Protein AF-A0A2D6TPM6-F1 (afdb_monomer_lite)

Secondary structure (DSSP, 8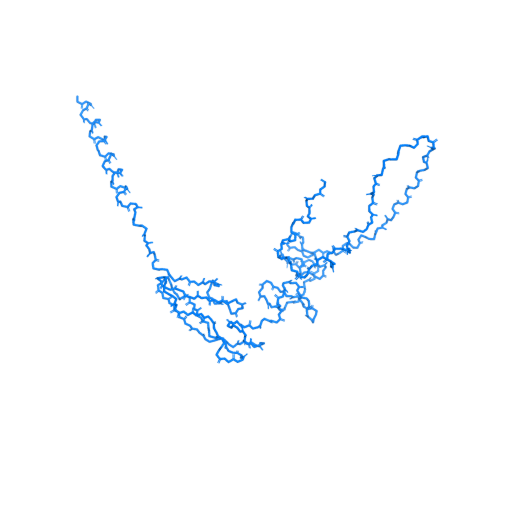-state):
-HHHHHHHHHHHHHHHHHHHHHHTT-------EEETTSSS-TTS--EEEETTEEEEE-EEEETTEEEEEEEEETTEEEEEEEE-TT-EETTEEPPS-SSTT-EETTEEE-TTS-EEEPBPTT-B-SSGGGBTTS-EETTEEPP-------------------------------SS-SSSS-S-----GGGGS---

Structure (mmCIF, N/CA/C/O backbone):
data_AF-A0A2D6TPM6-F1
#
_entry.id   AF-A0A2D6TPM6-F1
#
loop_
_atom_site.group_PDB
_atom_site.id
_atom_site.type_symbol
_atom_site.label_atom_id
_atom_site.label_alt_id
_atom_site.label_comp_id
_atom_site.label_asym_id
_atom_site.label_entity_id
_atom_site.label_seq_id
_atom_site.pdbx_PDB_ins_code
_atom_site.Cartn_x
_atom_site.Cartn_y
_atom_site.Cartn_z
_atom_site.occupancy
_atom_site.B_iso_or_equiv
_atom_site.auth_seq_id
_atom_site.auth_comp_id
_atom_site.auth_asym_id
_atom_site.auth_atom_id
_atom_site.pdbx_PDB_model_num
ATOM 1 N N . MET A 1 1 ? 15.171 50.878 -48.218 1.00 58.97 1 MET A N 1
ATOM 2 C CA . MET A 1 1 ? 15.866 49.815 -47.453 1.00 58.97 1 MET A CA 1
ATOM 3 C C . MET A 1 1 ? 14.953 49.011 -46.512 1.00 58.97 1 MET A C 1
ATOM 5 O O . MET A 1 1 ? 15.368 47.939 -46.113 1.00 58.97 1 MET A O 1
ATOM 9 N N . GLY A 1 2 ? 13.714 49.429 -46.198 1.00 57.72 2 GLY A N 1
ATOM 10 C CA . GLY A 1 2 ? 12.849 48.710 -45.234 1.00 57.72 2 GLY A CA 1
ATOM 11 C C . GLY A 1 2 ? 12.184 47.401 -45.707 1.00 57.72 2 GLY A C 1
ATOM 12 O O . GLY A 1 2 ? 11.871 46.554 -44.882 1.00 57.72 2 GLY A O 1
ATOM 13 N N . VAL A 1 3 ? 12.002 47.186 -47.017 1.00 59.00 3 VAL A N 1
ATOM 14 C CA . VAL A 1 3 ? 11.242 46.025 -47.547 1.00 59.00 3 VAL A CA 1
ATOM 15 C C . VAL A 1 3 ? 12.051 44.715 -47.523 1.00 59.00 3 VAL A C 1
ATOM 17 O O . VAL A 1 3 ? 11.489 43.626 -47.432 1.00 59.00 3 VAL A O 1
ATOM 20 N N . VAL A 1 4 ? 13.383 44.808 -47.547 1.00 66.69 4 VAL A N 1
ATOM 21 C CA . VAL A 1 4 ? 14.279 43.637 -47.565 1.00 66.69 4 VAL A CA 1
ATOM 22 C C . VAL A 1 4 ? 14.316 42.944 -46.198 1.00 66.69 4 VAL A C 1
ATOM 24 O O . VAL A 1 4 ? 14.321 41.718 -46.126 1.00 66.69 4 VAL A O 1
ATOM 27 N 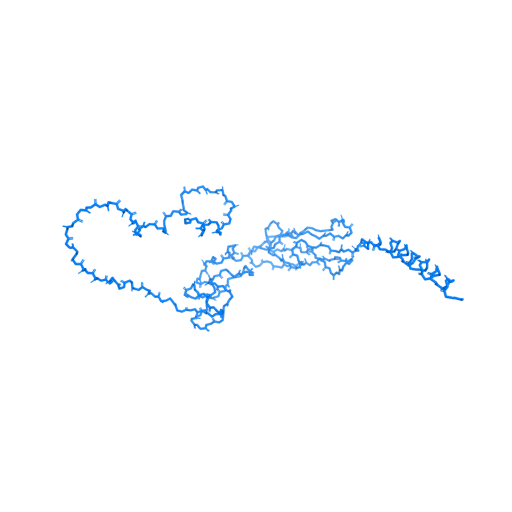N . TYR A 1 5 ? 14.249 43.715 -45.109 1.00 67.50 5 TYR A N 1
ATOM 28 C CA . TYR A 1 5 ? 14.270 43.168 -43.751 1.00 67.50 5 TYR A CA 1
ATOM 29 C C . TYR A 1 5 ? 12.996 42.383 -43.411 1.00 67.50 5 TYR A C 1
ATOM 31 O O . TYR A 1 5 ? 13.071 41.383 -42.705 1.00 67.50 5 TYR A O 1
ATOM 39 N N . CYS A 1 6 ? 11.840 42.768 -43.960 1.00 69.25 6 CYS A N 1
ATOM 40 C CA . CYS A 1 6 ? 10.565 42.105 -43.673 1.00 69.25 6 CYS A CA 1
ATOM 41 C C . CYS A 1 6 ? 10.535 40.647 -44.172 1.00 69.25 6 CYS A C 1
ATOM 43 O O . CYS A 1 6 ? 10.155 39.747 -43.427 1.00 69.25 6 CYS A O 1
ATOM 45 N N . ASN A 1 7 ? 11.034 40.388 -45.385 1.00 74.56 7 ASN A N 1
ATOM 46 C CA . ASN A 1 7 ? 11.102 39.028 -45.929 1.00 74.56 7 ASN A CA 1
ATOM 47 C C . ASN A 1 7 ? 12.086 38.133 -45.160 1.00 74.56 7 ASN A C 1
ATOM 49 O O . ASN A 1 7 ? 11.820 36.948 -44.974 1.00 74.56 7 ASN A O 1
ATOM 53 N N . PHE A 1 8 ? 13.193 38.691 -44.663 1.00 80.75 8 PHE A N 1
ATOM 54 C CA . PHE A 1 8 ? 14.179 37.923 -43.902 1.00 80.75 8 PHE A CA 1
ATOM 55 C C . PHE A 1 8 ? 13.623 37.427 -42.556 1.00 80.75 8 PHE A C 1
ATOM 57 O O . PHE A 1 8 ? 13.794 36.257 -42.215 1.00 80.75 8 PHE A O 1
ATOM 64 N N . PHE A 1 9 ? 12.894 38.275 -41.819 1.00 81.06 9 PHE A N 1
ATOM 65 C CA . PHE A 1 9 ? 12.275 37.877 -40.548 1.00 81.06 9 PHE A CA 1
ATOM 66 C C . PHE A 1 9 ? 11.166 36.834 -40.724 1.00 81.06 9 PHE A C 1
ATOM 68 O O . PHE A 1 9 ? 11.063 35.921 -39.908 1.00 81.06 9 PHE A O 1
ATOM 75 N N . VAL A 1 10 ? 10.375 36.920 -41.800 1.00 84.38 10 VAL A N 1
ATOM 76 C CA . VAL A 1 10 ? 9.334 35.922 -42.101 1.00 84.38 10 VAL A CA 1
ATOM 77 C C . VAL A 1 10 ? 9.956 34.559 -42.409 1.00 84.38 10 VAL A C 1
ATOM 79 O O . VAL A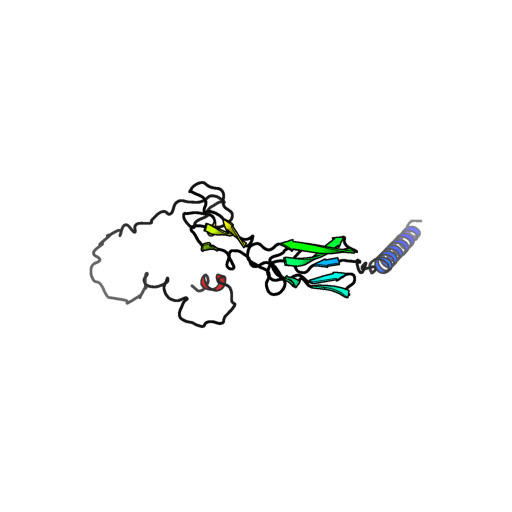 1 10 ? 9.505 33.549 -41.876 1.00 84.38 10 VAL A O 1
ATOM 82 N N . VAL A 1 11 ? 11.033 34.518 -43.200 1.00 86.06 11 VAL A N 1
ATOM 83 C CA . VAL A 1 11 ? 11.738 33.263 -43.511 1.00 86.06 11 VAL A CA 1
ATOM 84 C C . VAL A 1 11 ? 12.387 32.668 -42.260 1.00 86.06 11 VAL A C 1
ATOM 86 O O . VAL A 1 11 ? 12.261 31.467 -42.032 1.00 86.06 11 VAL A O 1
ATOM 89 N N . LEU A 1 12 ? 13.014 33.490 -41.411 1.00 86.31 12 LEU A N 1
ATOM 90 C CA . LEU A 1 12 ? 13.607 33.028 -40.153 1.00 86.31 12 LEU A CA 1
ATOM 91 C C . LEU A 1 12 ? 12.545 32.468 -39.195 1.00 86.31 12 LEU A C 1
ATOM 93 O O . LEU A 1 12 ? 12.744 31.409 -38.609 1.00 86.31 12 LEU A O 1
ATOM 97 N N . PHE A 1 13 ? 11.402 33.143 -39.062 1.00 85.31 13 PHE A N 1
ATOM 98 C CA . PHE A 1 13 ? 10.309 32.699 -38.198 1.00 85.31 13 PHE A CA 1
ATOM 99 C C . PHE A 1 13 ? 9.682 31.388 -38.689 1.00 85.31 13 PHE A C 1
ATOM 101 O O . PHE A 1 13 ? 9.457 30.475 -37.896 1.00 85.31 13 PHE A O 1
ATOM 108 N N . LEU A 1 14 ? 9.474 31.245 -40.002 1.00 85.69 14 LEU A N 1
ATOM 109 C CA . LEU A 1 14 ? 9.019 29.987 -40.597 1.00 85.69 14 LEU A CA 1
ATOM 110 C C . LEU A 1 14 ? 10.046 28.866 -40.398 1.00 85.69 14 LEU A C 1
ATOM 112 O O . LEU A 1 14 ? 9.664 27.744 -40.074 1.00 85.69 14 LEU A O 1
ATOM 116 N N . PHE A 1 15 ? 11.341 29.167 -40.510 1.00 85.19 15 PHE A N 1
ATOM 117 C CA . PHE A 1 15 ? 12.407 28.202 -40.246 1.00 85.19 15 PHE A CA 1
ATOM 118 C C . PHE A 1 15 ? 12.424 27.755 -38.776 1.00 85.19 15 PHE A C 1
ATOM 120 O O . PHE A 1 15 ? 12.550 26.565 -38.500 1.00 85.19 15 PHE A O 1
ATOM 127 N N . LEU A 1 16 ? 12.203 28.674 -37.829 1.00 82.62 16 LEU A N 1
ATOM 128 C CA . LEU A 1 16 ? 12.076 28.353 -36.403 1.00 82.62 16 LEU A CA 1
ATOM 129 C C . LEU A 1 16 ? 10.843 27.489 -36.106 1.00 82.62 16 LEU A C 1
ATOM 131 O O . LEU A 1 16 ? 10.957 26.530 -35.347 1.00 82.62 16 LEU A O 1
ATOM 135 N N . ILE A 1 17 ? 9.692 27.764 -36.730 1.00 82.75 17 ILE A N 1
ATOM 136 C CA . ILE A 1 17 ? 8.490 26.920 -36.600 1.00 82.75 17 ILE A CA 1
ATOM 137 C C . ILE A 1 17 ? 8.755 25.511 -37.141 1.00 82.75 17 ILE A C 1
ATOM 139 O O . ILE A 1 17 ? 8.343 24.530 -36.521 1.00 82.75 17 ILE A O 1
ATOM 143 N N . VAL A 1 18 ? 9.459 25.396 -38.272 1.00 81.81 18 VAL A N 1
ATOM 144 C CA . VAL A 1 18 ? 9.846 24.101 -38.850 1.00 81.81 18 VAL A CA 1
ATOM 145 C C . VAL A 1 18 ? 10.797 23.352 -37.915 1.00 81.81 18 VAL A C 1
ATOM 147 O O . VAL A 1 18 ? 10.564 22.177 -37.650 1.00 81.81 18 VAL A O 1
ATOM 150 N N . ILE A 1 19 ? 11.803 24.019 -37.339 1.00 78.25 19 ILE A N 1
ATOM 151 C CA . ILE A 1 19 ? 12.699 23.407 -36.344 1.00 78.25 19 ILE A CA 1
ATOM 152 C C . ILE A 1 19 ? 11.903 22.924 -35.125 1.00 78.25 19 ILE A C 1
ATOM 154 O O . ILE A 1 19 ? 12.064 21.777 -34.721 1.00 78.25 19 ILE A O 1
ATOM 158 N N . PHE A 1 20 ? 11.003 23.747 -34.580 1.00 74.62 20 PHE A N 1
ATOM 159 C CA . PHE A 1 20 ? 10.205 23.400 -33.397 1.00 74.62 20 PHE A CA 1
ATOM 160 C C . PHE A 1 20 ? 9.251 22.219 -33.656 1.00 74.62 20 PHE A C 1
ATOM 162 O O . PHE A 1 20 ? 9.043 21.370 -32.791 1.00 74.62 20 PHE A O 1
ATOM 169 N N . LYS A 1 21 ? 8.704 22.117 -34.875 1.00 76.44 21 LYS A N 1
ATOM 170 C CA . LYS A 1 21 ? 7.888 20.975 -35.324 1.00 76.44 21 LYS A CA 1
ATOM 171 C C . LYS A 1 21 ? 8.717 19.700 -35.525 1.00 76.44 21 LYS A C 1
ATOM 173 O O . LYS A 1 21 ? 8.197 18.613 -35.292 1.00 76.44 21 LYS A O 1
ATOM 178 N N . LEU A 1 22 ? 9.979 19.821 -35.949 1.00 68.31 22 LEU A N 1
ATOM 179 C CA . LEU A 1 22 ? 10.887 18.684 -36.145 1.00 68.31 22 LEU A CA 1
ATOM 180 C C . LEU A 1 22 ? 11.479 18.164 -34.826 1.00 68.31 22 LEU A C 1
ATOM 182 O O . LEU A 1 22 ? 11.750 16.971 -34.721 1.00 68.31 22 LEU A O 1
ATOM 186 N N . THR A 1 23 ? 11.646 19.014 -33.809 1.00 68.75 23 THR A N 1
ATOM 187 C CA . THR A 1 23 ? 12.175 18.611 -32.493 1.00 68.75 23 THR A CA 1
ATOM 188 C C . THR A 1 23 ? 11.093 18.217 -31.481 1.00 68.75 23 THR A C 1
ATOM 190 O O . THR A 1 23 ? 11.384 17.472 -30.549 1.00 68.75 23 THR A O 1
ATOM 193 N N . GLY A 1 24 ? 9.839 18.645 -31.671 1.00 60.28 24 GLY A N 1
ATOM 194 C CA . GLY A 1 24 ? 8.730 18.416 -30.731 1.00 60.28 24 GLY A CA 1
ATOM 195 C C . GLY A 1 24 ? 8.146 16.995 -30.671 1.00 60.28 24 GLY A C 1
ATOM 196 O O . GLY A 1 24 ? 7.221 16.774 -29.898 1.00 60.28 24 GLY A O 1
ATOM 197 N N . ASN A 1 25 ? 8.655 16.039 -31.457 1.00 63.41 25 ASN A N 1
ATOM 198 C CA . ASN A 1 25 ? 8.170 14.646 -31.482 1.00 63.41 25 ASN A CA 1
ATOM 199 C C . ASN A 1 25 ? 9.134 13.625 -30.864 1.00 63.41 25 ASN A C 1
ATOM 201 O O . ASN A 1 25 ? 8.890 12.422 -30.942 1.00 63.41 25 ASN A O 1
ATOM 205 N N . LEU A 1 26 ? 10.194 14.074 -30.189 1.00 59.47 26 LEU A N 1
ATOM 206 C CA . LEU A 1 26 ? 10.891 13.220 -29.230 1.00 59.47 26 LEU A CA 1
ATOM 207 C C . LEU A 1 26 ? 10.050 13.160 -27.951 1.00 59.47 26 LEU A C 1
ATOM 209 O O . LEU A 1 26 ? 10.430 13.694 -26.912 1.00 59.47 26 LEU A O 1
ATOM 213 N N . VAL A 1 27 ? 8.892 12.498 -28.033 1.00 60.47 27 VAL A N 1
ATOM 214 C CA . VAL A 1 27 ? 8.340 11.830 -26.857 1.00 60.47 27 VAL A CA 1
ATOM 215 C C . VAL A 1 27 ? 9.433 10.858 -26.459 1.00 60.47 27 VAL A C 1
ATOM 217 O O . VAL A 1 27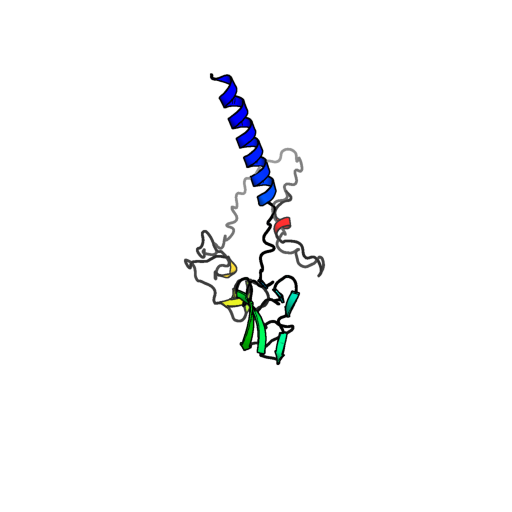 ? 9.638 9.831 -27.105 1.00 60.47 27 VAL A O 1
ATOM 220 N N . ASN A 1 28 ? 10.218 11.254 -25.461 1.00 60.69 28 ASN A N 1
ATOM 221 C CA . ASN A 1 28 ? 11.052 10.336 -24.726 1.00 60.69 28 ASN A CA 1
ATOM 222 C C . ASN A 1 28 ? 10.070 9.249 -24.300 1.00 60.69 28 ASN A C 1
ATOM 224 O O . ASN A 1 28 ? 9.184 9.507 -23.485 1.00 60.69 28 ASN A O 1
ATOM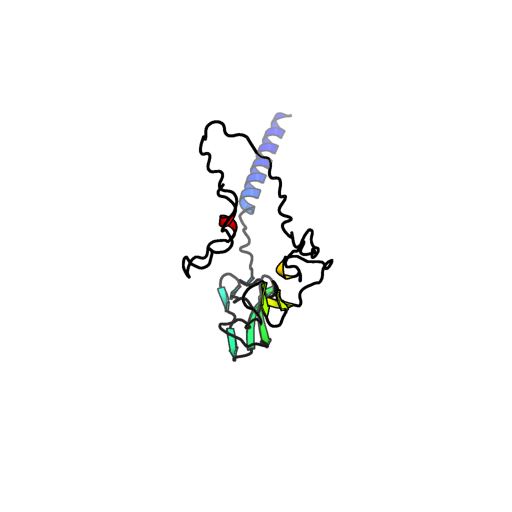 228 N N . THR A 1 29 ? 10.130 8.085 -24.947 1.00 61.34 29 THR A N 1
ATOM 229 C CA . THR A 1 29 ? 9.574 6.852 -24.402 1.00 61.34 29 THR A CA 1
ATOM 230 C C . THR A 1 29 ? 10.386 6.625 -23.149 1.00 61.34 29 THR A C 1
ATOM 232 O O . THR A 1 29 ? 11.416 5.948 -23.171 1.00 61.34 29 THR A O 1
ATOM 235 N N . GLU A 1 30 ? 10.005 7.384 -22.128 1.00 64.38 30 GLU A N 1
ATOM 236 C CA . GLU A 1 30 ? 10.742 7.571 -20.912 1.00 64.38 30 GLU A CA 1
ATOM 237 C C . GLU A 1 30 ? 10.861 6.172 -20.364 1.00 64.38 30 GLU A C 1
ATOM 239 O O . GLU A 1 30 ? 9.875 5.448 -20.215 1.00 64.38 30 GLU A O 1
ATOM 244 N N . TYR A 1 31 ? 12.107 5.741 -20.241 1.00 67.81 31 TYR A N 1
ATOM 245 C CA . TYR A 1 31 ? 12.450 4.509 -19.583 1.00 67.81 31 TYR A CA 1
ATOM 246 C C . TYR A 1 31 ? 11.908 4.635 -18.167 1.00 67.81 31 TYR A C 1
ATOM 248 O O . TYR A 1 31 ? 12.587 5.181 -17.308 1.00 67.81 31 TYR A O 1
ATOM 256 N N . SER A 1 32 ? 10.665 4.207 -17.981 1.00 88.62 32 SER A N 1
ATOM 257 C CA . SER A 1 32 ? 9.943 4.306 -16.735 1.00 88.62 32 SER A CA 1
ATOM 258 C C . SER A 1 32 ? 9.703 2.900 -16.211 1.00 88.62 32 SER A C 1
ATOM 260 O O . SER A 1 32 ? 9.368 1.947 -16.929 1.00 88.62 32 SER A O 1
ATOM 262 N N . CYS A 1 33 ? 10.003 2.766 -14.934 1.00 93.25 33 CYS A N 1
ATOM 263 C CA . CYS A 1 33 ? 9.556 1.696 -14.099 1.00 93.25 33 CYS A CA 1
ATOM 264 C C . CYS A 1 33 ? 8.155 2.098 -13.659 1.00 93.25 33 CYS A C 1
ATOM 266 O O . CYS A 1 33 ? 7.950 3.219 -13.191 1.00 93.25 33 CYS A O 1
ATOM 268 N N . PHE A 1 34 ? 7.205 1.205 -13.875 1.00 93.88 34 PHE A N 1
ATOM 269 C CA . PHE A 1 34 ? 5.829 1.360 -13.454 1.00 93.88 34 PHE A CA 1
ATOM 270 C C . PHE A 1 34 ? 5.537 0.322 -12.381 1.00 93.88 34 PHE A C 1
ATOM 272 O O . PHE A 1 34 ? 5.818 -0.856 -12.596 1.00 93.88 34 PHE A O 1
ATOM 279 N N . ASP A 1 35 ? 4.963 0.781 -11.277 1.00 95.56 35 ASP A N 1
ATOM 280 C CA . ASP A 1 35 ? 4.477 -0.035 -10.170 1.00 95.56 35 ASP A CA 1
ATOM 281 C C . ASP A 1 35 ? 2.985 0.208 -10.013 1.00 95.56 35 ASP A C 1
ATOM 283 O O . ASP A 1 35 ? 2.565 1.364 -9.914 1.00 95.56 35 ASP A O 1
ATOM 287 N N . SER A 1 36 ? 2.173 -0.847 -10.032 1.00 95.94 36 SER A N 1
ATOM 288 C CA . SER A 1 36 ? 0.715 -0.683 -10.020 1.00 95.94 36 SER A CA 1
ATOM 289 C C . SER A 1 36 ? 0.133 -0.295 -8.659 1.00 95.94 36 SER A C 1
ATOM 291 O O . SER A 1 36 ? -1.014 0.140 -8.608 1.00 95.94 36 SER A O 1
ATOM 293 N N . ASP A 1 37 ? 0.896 -0.461 -7.583 1.00 94.06 37 ASP A N 1
ATOM 294 C CA . ASP A 1 37 ? 0.519 -0.202 -6.189 1.00 94.06 37 ASP A CA 1
ATOM 295 C C . ASP A 1 37 ? 1.199 1.060 -5.610 1.00 94.06 37 ASP A C 1
ATOM 297 O O . ASP A 1 37 ? 0.975 1.441 -4.465 1.00 94.06 37 ASP A O 1
ATOM 301 N N . GLY A 1 38 ? 2.020 1.749 -6.409 1.00 92.31 38 GLY A N 1
ATOM 302 C CA . GLY A 1 38 ? 2.727 2.953 -5.980 1.00 92.31 38 GLY A CA 1
ATOM 303 C C . GLY A 1 38 ? 4.015 2.696 -5.193 1.00 92.31 38 GLY A C 1
ATOM 304 O O . GLY A 1 38 ? 4.554 3.644 -4.611 1.00 92.31 38 GLY A O 1
ATOM 305 N N . GLY A 1 39 ? 4.553 1.472 -5.199 1.00 93.25 39 GLY A N 1
ATOM 306 C CA . GLY A 1 39 ? 5.905 1.198 -4.728 1.00 93.25 39 GLY A CA 1
ATOM 307 C C . GLY A 1 39 ? 5.994 0.007 -3.788 1.00 93.25 39 GLY A C 1
ATOM 308 O O . GLY A 1 39 ? 6.290 -1.093 -4.204 1.00 93.25 39 GLY A O 1
ATOM 309 N N . ARG A 1 40 ? 5.930 0.270 -2.481 1.00 95.31 40 ARG A N 1
ATOM 310 C CA . ARG A 1 40 ? 6.083 -0.765 -1.444 1.00 95.31 40 ARG A CA 1
ATOM 311 C C . ARG A 1 40 ? 4.798 -0.870 -0.628 1.00 95.31 40 ARG A C 1
ATOM 313 O O . ARG A 1 40 ? 4.833 -0.573 0.575 1.00 95.31 40 ARG A O 1
ATOM 320 N N . ASP A 1 41 ? 3.676 -1.155 -1.286 1.00 94.00 41 ASP A N 1
ATOM 321 C CA . ASP A 1 41 ? 2.381 -1.345 -0.634 1.00 94.00 41 ASP A CA 1
ATOM 322 C C . ASP A 1 41 ? 2.056 -2.832 -0.463 1.00 94.00 41 ASP A C 1
ATOM 324 O O . ASP A 1 41 ? 1.323 -3.459 -1.219 1.00 94.00 41 ASP A O 1
ATOM 328 N N . TYR A 1 42 ? 2.489 -3.362 0.677 1.00 94.81 42 TYR A N 1
ATOM 329 C CA . TYR A 1 42 ? 2.324 -4.770 1.027 1.00 94.81 42 TYR A CA 1
ATOM 330 C C . TYR A 1 42 ? 0.866 -5.253 1.142 1.00 94.81 42 TYR A C 1
ATOM 332 O O . TYR A 1 42 ? 0.651 -6.443 1.371 1.00 94.81 42 TYR A O 1
ATOM 340 N N . TYR A 1 43 ? -0.135 -4.367 1.096 1.00 92.81 43 TYR A N 1
ATOM 341 C CA . TYR A 1 43 ? -1.553 -4.709 1.269 1.00 92.81 43 TYR A CA 1
ATOM 342 C C . TYR A 1 43 ? -2.378 -4.538 -0.011 1.00 92.81 43 TYR A C 1
ATOM 344 O O . TYR A 1 43 ? -3.611 -4.674 0.027 1.00 92.81 43 TYR A O 1
ATOM 352 N N . VAL A 1 44 ? -1.723 -4.224 -1.127 1.00 92.75 44 VAL A N 1
ATOM 353 C CA . VAL A 1 44 ? -2.311 -4.118 -2.460 1.00 92.75 44 VAL A CA 1
ATOM 354 C C . VAL A 1 44 ? -1.441 -4.937 -3.398 1.00 92.75 44 VAL A C 1
ATOM 356 O O . VAL A 1 44 ? -0.227 -4.881 -3.340 1.00 92.75 44 VAL A O 1
ATOM 359 N N . LYS A 1 45 ? -2.053 -5.749 -4.258 1.00 94.81 45 LYS A N 1
ATOM 360 C CA . LYS A 1 45 ? -1.269 -6.593 -5.156 1.00 94.81 45 LYS A CA 1
ATOM 361 C C . LYS A 1 45 ? -0.625 -5.738 -6.248 1.00 94.81 45 LYS A C 1
ATOM 363 O O . LYS A 1 45 ? -1.349 -5.164 -7.066 1.00 94.81 45 LYS A O 1
ATOM 368 N N . GLY A 1 46 ? 0.702 -5.713 -6.290 1.00 96.50 46 GLY A N 1
ATOM 369 C CA . GLY A 1 46 ? 1.499 -4.983 -7.262 1.00 96.50 46 GLY A CA 1
ATOM 370 C C . GLY A 1 46 ? 1.984 -5.822 -8.450 1.00 96.50 46 GLY A C 1
ATOM 371 O O . GLY A 1 46 ? 2.171 -7.044 -8.394 1.00 96.50 46 GLY A O 1
ATOM 372 N N . GLU A 1 47 ? 2.189 -5.135 -9.573 1.00 96.31 47 GLU A N 1
ATOM 373 C CA . GLU A 1 47 ? 2.959 -5.589 -10.725 1.00 96.31 47 GLU A CA 1
ATOM 374 C C . GLU A 1 47 ? 3.963 -4.501 -11.126 1.00 96.31 47 GLU A C 1
ATOM 376 O O . GLU A 1 47 ? 3.580 -3.396 -11.523 1.00 96.31 47 GLU A O 1
ATOM 381 N N . THR A 1 48 ? 5.246 -4.864 -11.138 1.00 96.62 48 THR A N 1
ATOM 382 C CA . THR A 1 48 ? 6.329 -3.982 -11.570 1.00 96.62 48 THR A CA 1
ATOM 383 C C . THR A 1 48 ? 6.715 -4.249 -13.030 1.00 96.62 48 THR A C 1
ATOM 385 O O . THR A 1 48 ? 7.089 -5.365 -13.421 1.00 96.62 48 THR A O 1
ATOM 388 N N . LYS A 1 49 ? 6.706 -3.199 -13.857 1.00 94.50 49 LYS A N 1
ATOM 389 C CA . LYS A 1 49 ? 7.096 -3.220 -15.279 1.00 94.50 49 LYS A CA 1
ATOM 390 C C . LYS A 1 49 ? 8.253 -2.269 -15.526 1.00 94.50 49 LYS A C 1
ATOM 392 O O . LYS A 1 49 ? 8.237 -1.138 -15.066 1.00 94.50 49 LYS A O 1
ATOM 397 N N . VAL A 1 50 ? 9.227 -2.682 -16.334 1.00 91.88 50 VAL A N 1
ATOM 398 C CA . VAL A 1 50 ? 10.299 -1.795 -16.818 1.00 91.88 50 VAL A CA 1
ATOM 399 C C . VAL A 1 50 ? 10.345 -1.865 -18.332 1.00 91.88 50 VAL A C 1
ATOM 401 O O . VAL A 1 50 ? 10.510 -2.952 -18.889 1.00 91.88 50 VAL A O 1
ATOM 404 N N . ARG A 1 51 ? 10.227 -0.711 -19.005 1.00 88.00 51 ARG A N 1
ATOM 405 C CA . ARG A 1 51 ? 10.193 -0.625 -20.483 1.00 88.00 51 ARG A CA 1
ATOM 406 C C . ARG A 1 51 ? 9.065 -1.464 -21.094 1.00 88.00 51 ARG A C 1
ATOM 408 O O . ARG A 1 51 ? 9.280 -2.149 -22.091 1.00 88.00 51 ARG A O 1
ATOM 415 N N . ASN A 1 52 ? 7.892 -1.463 -20.459 1.00 80.44 52 ASN A N 1
ATOM 416 C CA . ASN A 1 52 ? 6.734 -2.294 -20.827 1.00 80.44 52 ASN A CA 1
ATOM 417 C C . ASN A 1 52 ? 6.967 -3.815 -20.757 1.00 80.44 52 ASN A C 1
ATOM 419 O O . ASN A 1 52 ? 6.136 -4.587 -21.227 1.00 80.44 52 ASN A O 1
ATOM 423 N N . VAL A 1 53 ? 8.069 -4.267 -20.152 1.00 84.38 53 VAL A N 1
ATOM 424 C CA . VAL A 1 53 ? 8.313 -5.685 -19.874 1.00 84.38 53 VAL A CA 1
ATOM 425 C C . VAL A 1 53 ? 7.989 -5.939 -18.408 1.00 84.38 53 VAL A C 1
ATOM 427 O O . VAL A 1 53 ? 8.612 -5.325 -17.540 1.00 84.38 53 VAL A O 1
ATOM 430 N N . SER A 1 54 ? 7.040 -6.841 -18.139 1.00 84.19 54 SER A N 1
ATOM 431 C CA . SER A 1 54 ? 6.732 -7.295 -16.776 1.00 84.19 54 SER A CA 1
ATOM 432 C C . SER A 1 54 ? 7.969 -7.933 -16.146 1.00 84.19 54 SER A C 1
ATOM 434 O O . SER A 1 54 ? 8.663 -8.733 -16.786 1.00 84.19 54 SER A O 1
ATOM 436 N N . LYS A 1 55 ? 8.308 -7.497 -14.932 1.00 87.44 55 LYS A N 1
ATOM 437 C CA . LYS A 1 55 ? 9.505 -7.937 -14.204 1.00 87.44 55 LYS A CA 1
ATOM 438 C C . LYS A 1 55 ? 9.161 -8.740 -12.963 1.00 87.44 55 LYS A C 1
ATOM 440 O O . LYS A 1 55 ? 9.871 -9.703 -12.680 1.00 87.44 55 LYS A O 1
ATOM 445 N N . GLY A 1 56 ? 8.087 -8.380 -12.272 1.00 93.75 56 GLY A N 1
ATOM 446 C CA . GLY A 1 56 ? 7.651 -9.067 -11.069 1.00 93.75 56 GLY A CA 1
ATOM 447 C C . GLY A 1 56 ? 6.197 -8.766 -10.744 1.00 93.75 56 GLY A C 1
ATOM 448 O O . GLY A 1 56 ? 5.695 -7.696 -11.070 1.00 93.75 56 GLY A O 1
ATOM 449 N N . ILE A 1 57 ? 5.544 -9.748 -10.138 1.00 97.00 57 ILE A N 1
ATOM 450 C CA . ILE A 1 57 ? 4.217 -9.641 -9.534 1.00 97.00 57 ILE A CA 1
ATOM 451 C C . ILE A 1 57 ? 4.409 -10.063 -8.088 1.00 97.00 57 ILE A C 1
ATOM 453 O O . ILE A 1 57 ? 5.116 -11.051 -7.850 1.00 97.00 57 ILE A O 1
ATOM 457 N N . ASP A 1 58 ? 3.789 -9.356 -7.155 1.00 98.12 58 ASP A N 1
ATOM 458 C CA . ASP A 1 58 ? 3.906 -9.696 -5.743 1.00 98.12 58 ASP A CA 1
ATOM 459 C C . ASP A 1 58 ? 3.308 -11.066 -5.458 1.00 98.12 58 ASP A C 1
ATOM 461 O O . ASP A 1 58 ? 2.268 -11.470 -5.999 1.00 98.12 58 ASP A O 1
ATOM 465 N N . PHE A 1 59 ? 4.011 -11.830 -4.626 1.00 98.00 59 PHE A N 1
ATOM 466 C CA . PHE A 1 59 ? 3.576 -13.168 -4.264 1.00 98.00 59 PHE A CA 1
ATOM 467 C C . PHE A 1 59 ? 4.062 -13.576 -2.878 1.00 98.00 59 PHE A C 1
ATOM 469 O O . PHE A 1 59 ? 5.136 -13.189 -2.416 1.00 98.00 59 PHE A O 1
ATOM 476 N N . CYS A 1 60 ? 3.264 -14.417 -2.230 1.00 98.50 60 CYS A N 1
ATOM 477 C CA . CYS A 1 60 ? 3.607 -15.015 -0.950 1.00 98.50 60 CYS A CA 1
ATOM 478 C C . CYS A 1 60 ? 4.611 -16.146 -1.164 1.00 98.50 60 CYS A C 1
ATOM 480 O O . CYS A 1 60 ? 4.335 -17.086 -1.913 1.00 98.50 60 CYS A O 1
ATOM 482 N N . THR A 1 61 ? 5.782 -16.059 -0.534 1.00 98.19 61 THR A N 1
ATOM 483 C CA . THR A 1 61 ? 6.760 -17.156 -0.550 1.00 98.19 61 THR A CA 1
ATOM 484 C C . THR A 1 61 ? 6.405 -18.270 0.417 1.00 98.19 61 THR A C 1
ATOM 486 O O . THR A 1 61 ? 6.810 -19.409 0.202 1.00 98.19 61 THR A O 1
ATOM 489 N N . ASP A 1 62 ? 5.661 -17.932 1.463 1.00 97.62 62 ASP A N 1
ATOM 490 C CA . ASP A 1 62 ? 5.073 -18.839 2.441 1.00 97.62 62 ASP A CA 1
ATOM 491 C C . ASP A 1 62 ? 3.861 -18.151 3.098 1.00 97.62 62 ASP A C 1
ATOM 493 O O . ASP A 1 62 ? 3.481 -17.044 2.703 1.00 97.62 62 ASP A O 1
ATOM 497 N N . ASP A 1 63 ? 3.258 -18.804 4.092 1.00 97.06 63 ASP A N 1
ATOM 498 C CA . ASP A 1 63 ? 2.040 -18.334 4.759 1.00 97.06 63 ASP A CA 1
ATOM 499 C C . ASP A 1 63 ? 2.198 -16.988 5.472 1.00 97.06 63 ASP A C 1
ATOM 501 O O . ASP A 1 63 ? 1.186 -16.357 5.748 1.00 97.06 63 ASP A O 1
ATOM 505 N N . ASN A 1 64 ? 3.417 -16.526 5.774 1.00 97.38 64 ASN A N 1
ATOM 506 C CA . ASN A 1 64 ? 3.659 -15.285 6.516 1.00 97.38 64 ASN A CA 1
ATOM 507 C C . ASN A 1 64 ? 4.631 -14.330 5.818 1.00 97.38 64 ASN A C 1
ATOM 509 O O . ASN A 1 64 ? 4.910 -13.262 6.357 1.00 97.38 64 ASN A O 1
ATOM 513 N N . ARG A 1 65 ? 5.137 -14.661 4.630 1.00 98.19 65 ARG A N 1
ATOM 514 C CA . ARG A 1 65 ? 6.185 -13.876 3.980 1.00 98.19 65 ARG A CA 1
ATOM 515 C C . ARG A 1 65 ? 5.806 -13.479 2.563 1.00 98.19 65 ARG A C 1
ATOM 517 O O . ARG A 1 65 ? 5.597 -14.322 1.691 1.00 98.19 65 ARG A O 1
ATOM 524 N N . LEU A 1 66 ? 5.778 -12.172 2.329 1.00 98.31 66 LEU A N 1
ATOM 525 C CA . LEU A 1 66 ? 5.541 -11.547 1.035 1.00 98.31 66 LEU A CA 1
ATOM 526 C C . LEU A 1 66 ? 6.874 -11.241 0.348 1.00 98.31 66 LEU A C 1
ATOM 528 O O . LEU A 1 66 ? 7.784 -10.680 0.966 1.00 98.31 66 LEU A O 1
ATOM 532 N N . LYS A 1 67 ? 6.986 -11.581 -0.936 1.00 98.25 67 LYS A N 1
ATOM 533 C CA . LYS A 1 67 ? 8.022 -11.043 -1.814 1.00 98.25 67 LYS A CA 1
ATOM 534 C C . LYS A 1 67 ? 7.426 -9.907 -2.635 1.00 98.25 67 LYS A C 1
ATOM 536 O O . LYS A 1 67 ? 6.649 -10.161 -3.552 1.00 98.25 67 LYS A O 1
ATOM 541 N N . GLU A 1 68 ? 7.852 -8.701 -2.291 1.00 98.25 68 GLU A N 1
ATOM 542 C CA . GLU A 1 68 ? 7.429 -7.445 -2.906 1.00 98.25 68 GLU A CA 1
ATOM 543 C C . GLU A 1 68 ? 8.378 -7.080 -4.042 1.00 98.25 68 GLU A C 1
ATOM 545 O O . GLU A 1 68 ? 9.592 -7.005 -3.811 1.00 98.25 68 GLU A O 1
ATOM 550 N N . TYR A 1 69 ? 7.853 -6.813 -5.230 1.00 97.75 69 TYR A N 1
ATOM 551 C CA . TYR A 1 69 ? 8.575 -6.160 -6.314 1.00 97.75 69 TYR A CA 1
ATOM 552 C C . TYR A 1 69 ? 8.238 -4.682 -6.327 1.00 97.75 69 TYR A C 1
ATOM 554 O O . TYR A 1 69 ? 7.094 -4.312 -6.139 1.00 97.75 69 TYR A O 1
ATOM 562 N N . TYR A 1 70 ? 9.253 -3.845 -6.539 1.00 97.31 70 TYR A N 1
ATOM 563 C CA . TYR A 1 70 ? 9.022 -2.411 -6.570 1.00 97.31 70 TYR A CA 1
ATOM 564 C C . TYR A 1 70 ? 9.990 -1.655 -7.471 1.00 97.31 70 TYR A C 1
ATOM 566 O O . TYR A 1 70 ? 11.124 -2.085 -7.736 1.00 97.31 70 TYR A O 1
ATOM 574 N N . CYS A 1 71 ? 9.577 -0.469 -7.901 1.00 96.38 71 CYS A N 1
ATOM 575 C CA . CYS A 1 71 ? 10.426 0.462 -8.629 1.00 96.38 71 CYS A CA 1
ATOM 576 C C . CYS A 1 71 ? 11.456 1.134 -7.711 1.00 96.38 71 CYS A C 1
ATOM 578 O O . CYS A 1 71 ? 11.128 1.934 -6.838 1.00 96.38 71 CYS A O 1
ATOM 580 N N . LEU A 1 72 ? 12.744 0.843 -7.932 1.00 95.56 72 LEU A N 1
ATOM 581 C CA . LEU A 1 72 ? 13.849 1.475 -7.198 1.00 95.56 72 LEU A CA 1
ATOM 582 C C . LEU A 1 72 ? 14.235 2.830 -7.809 1.00 95.56 72 LEU A C 1
ATOM 584 O O . LEU A 1 72 ? 14.670 3.738 -7.105 1.00 95.56 72 LEU A O 1
ATOM 588 N N . SER A 1 73 ? 14.115 2.956 -9.128 1.00 93.38 73 SER A N 1
ATOM 589 C CA . SER A 1 73 ? 14.305 4.206 -9.861 1.00 93.38 73 SER A CA 1
ATOM 590 C C . SER A 1 73 ? 13.454 4.189 -11.127 1.00 93.38 73 SER A C 1
ATOM 592 O O . SER A 1 73 ? 12.849 3.172 -11.459 1.00 93.38 73 SER A O 1
ATOM 594 N N . GLN A 1 74 ? 13.476 5.272 -11.904 1.00 89.81 74 GLN A N 1
ATOM 595 C CA . GLN A 1 74 ? 12.796 5.302 -13.200 1.00 89.81 74 GLN A CA 1
ATOM 596 C C . GLN A 1 74 ? 13.249 4.176 -14.139 1.00 89.81 74 GLN A C 1
ATOM 598 O O . GLN A 1 74 ? 12.486 3.746 -14.981 1.00 89.81 74 GLN A O 1
ATOM 603 N N . THR A 1 75 ? 14.462 3.639 -14.005 1.00 90.69 75 THR A N 1
ATOM 604 C CA . THR A 1 75 ? 14.970 2.630 -14.954 1.00 90.69 75 THR A CA 1
ATOM 605 C C . THR A 1 75 ? 15.276 1.279 -14.324 1.00 90.69 75 THR A C 1
ATOM 607 O O . THR A 1 75 ? 15.684 0.355 -15.033 1.00 90.69 75 THR A O 1
ATOM 610 N N . SER A 1 76 ? 15.080 1.143 -13.012 1.00 93.06 76 SER A N 1
ATOM 611 C CA . SER A 1 76 ? 15.430 -0.058 -12.263 1.00 93.06 76 SER A CA 1
ATOM 612 C C . SER A 1 76 ? 14.327 -0.467 -11.298 1.00 93.06 76 SER A C 1
ATOM 614 O O . SER A 1 76 ? 13.633 0.358 -10.710 1.00 93.06 76 SER A O 1
ATOM 616 N N . TRP A 1 77 ? 14.214 -1.774 -11.115 1.00 95.81 77 TRP A N 1
ATOM 617 C CA . TRP A 1 77 ? 13.321 -2.409 -10.160 1.00 95.81 77 TRP A CA 1
ATOM 618 C C . TRP A 1 77 ? 14.162 -3.198 -9.157 1.00 95.81 77 TRP A C 1
ATOM 620 O O . TRP A 1 77 ? 15.331 -3.507 -9.419 1.00 95.81 77 TRP A O 1
ATOM 630 N N . ASN A 1 78 ? 13.581 -3.518 -8.012 1.00 97.00 78 ASN A N 1
ATOM 631 C CA . ASN A 1 78 ? 14.167 -4.426 -7.041 1.00 97.00 78 ASN A CA 1
ATOM 632 C C . ASN A 1 78 ? 13.064 -5.262 -6.382 1.00 97.00 78 ASN A C 1
ATOM 634 O O . ASN A 1 78 ? 11.897 -5.154 -6.748 1.00 97.00 78 ASN A O 1
ATOM 638 N N . HIS A 1 79 ? 13.441 -6.118 -5.440 1.00 97.38 79 HIS A N 1
ATOM 639 C CA . HIS A 1 79 ? 12.497 -6.805 -4.578 1.00 97.38 79 HIS A CA 1
ATOM 640 C C . HIS A 1 79 ? 12.990 -6.834 -3.134 1.00 97.38 79 HIS A C 1
ATOM 642 O O . HIS A 1 79 ? 14.189 -6.724 -2.866 1.00 97.38 79 HIS A O 1
ATOM 648 N N . LEU A 1 80 ? 12.062 -7.022 -2.203 1.00 97.81 80 LEU A N 1
ATOM 649 C CA . LEU A 1 80 ? 12.361 -7.280 -0.799 1.00 97.81 80 LEU A CA 1
ATOM 650 C C . LEU A 1 80 ? 11.462 -8.388 -0.258 1.00 97.81 80 LEU A C 1
ATOM 652 O O . LEU A 1 80 ? 10.520 -8.823 -0.915 1.00 97.81 80 LEU A O 1
ATOM 656 N N . TYR A 1 81 ? 11.768 -8.842 0.953 1.00 98.25 81 TYR A N 1
ATOM 657 C CA . TYR A 1 81 ? 10.900 -9.751 1.685 1.00 98.25 81 TYR A CA 1
ATOM 658 C C . TYR A 1 81 ? 10.299 -9.038 2.887 1.00 98.25 81 TYR A C 1
ATOM 660 O O . TYR A 1 81 ? 11.032 -8.424 3.668 1.00 98.25 81 TYR A O 1
ATOM 668 N N . LYS A 1 82 ? 8.984 -9.154 3.042 1.00 97.38 82 LYS A N 1
ATOM 669 C CA . LYS A 1 82 ? 8.223 -8.582 4.145 1.00 97.38 82 LYS A CA 1
ATOM 670 C C . LYS A 1 82 ? 7.546 -9.697 4.936 1.00 97.38 82 LYS A C 1
ATOM 672 O O . LYS A 1 82 ? 6.796 -10.488 4.382 1.00 97.38 82 LYS A O 1
ATOM 677 N N . GLU A 1 83 ? 7.796 -9.720 6.241 1.00 97.88 83 GLU A N 1
ATOM 678 C CA . GLU A 1 83 ? 7.035 -10.547 7.180 1.00 97.88 83 GLU A CA 1
ATOM 679 C C . GLU A 1 83 ? 5.661 -9.902 7.434 1.00 97.88 83 GLU A C 1
ATOM 681 O O . GLU A 1 83 ? 5.575 -8.722 7.806 1.00 97.88 83 GLU A O 1
ATOM 686 N N . CYS A 1 84 ? 4.602 -10.676 7.216 1.00 95.38 84 CYS A N 1
ATOM 687 C CA . CYS A 1 84 ? 3.202 -10.319 7.391 1.00 95.38 84 CYS A CA 1
ATOM 688 C C . CYS A 1 84 ? 2.685 -10.901 8.714 1.00 95.38 84 CYS A C 1
ATOM 690 O O . CYS A 1 84 ? 2.539 -12.110 8.860 1.00 95.38 84 CYS A O 1
ATOM 692 N N . GLU A 1 85 ? 2.359 -10.036 9.677 1.00 92.56 85 GLU A N 1
ATOM 693 C CA . GLU A 1 85 ? 1.945 -10.455 11.028 1.00 92.56 85 GLU A CA 1
ATOM 694 C C . GLU A 1 85 ? 0.682 -11.331 11.057 1.00 92.56 85 GLU A C 1
ATOM 696 O O . GLU A 1 85 ? 0.543 -12.156 11.956 1.00 92.56 85 GLU A O 1
ATOM 701 N N . ASN A 1 86 ? -0.236 -11.150 10.100 1.00 91.00 86 ASN A N 1
ATOM 702 C CA . ASN A 1 86 ? -1.507 -11.888 10.039 1.00 91.00 86 ASN A CA 1
ATOM 703 C C . ASN A 1 86 ? -1.564 -12.867 8.859 1.00 91.00 86 ASN A C 1
ATOM 705 O O . ASN A 1 86 ? -2.645 -13.308 8.471 1.00 91.00 86 ASN A O 1
ATOM 709 N N . GLY A 1 87 ? -0.408 -13.174 8.276 1.00 94.88 87 GLY A N 1
ATOM 710 C CA . GLY A 1 87 ? -0.291 -14.035 7.114 1.00 94.88 87 GLY A CA 1
ATOM 711 C C . GLY A 1 87 ? -0.225 -13.297 5.783 1.00 94.88 87 GLY A C 1
ATOM 712 O O . GLY A 1 87 ? -0.482 -12.096 5.682 1.00 94.88 87 GLY A O 1
ATOM 713 N N . CYS A 1 88 ? 0.156 -14.039 4.754 1.00 97.31 88 CYS A N 1
ATOM 714 C CA . CYS A 1 88 ? 0.247 -13.620 3.370 1.00 97.31 88 CYS A CA 1
ATOM 715 C C . CYS A 1 88 ? -0.709 -14.473 2.537 1.00 97.31 88 CYS A C 1
ATOM 717 O O . CYS A 1 88 ? -0.686 -15.702 2.601 1.00 97.31 88 CYS A O 1
ATOM 719 N N . LYS A 1 89 ? -1.549 -13.824 1.730 1.00 96.56 89 LYS A N 1
ATOM 720 C CA . LYS A 1 89 ? -2.488 -14.505 0.841 1.00 96.56 89 LYS A CA 1
ATOM 721 C C . LYS A 1 89 ? -2.542 -13.799 -0.506 1.00 96.56 89 LYS A C 1
ATOM 723 O O . LYS A 1 89 ? -2.568 -12.582 -0.570 1.00 96.56 89 LYS A O 1
ATOM 728 N N . GLU A 1 90 ? -2.536 -14.571 -1.592 1.00 95.88 90 GLU A N 1
ATOM 729 C CA . GLU A 1 90 ? -2.692 -14.073 -2.974 1.00 95.88 90 GLU A CA 1
ATOM 730 C C . GLU A 1 90 ? -1.679 -13.006 -3.435 1.00 95.88 90 GLU A C 1
ATOM 732 O O . GLU A 1 90 ? -1.886 -12.356 -4.463 1.00 95.88 90 GLU A O 1
ATOM 737 N N . GLY A 1 91 ? -0.537 -12.907 -2.752 1.00 96.25 91 GLY A N 1
ATOM 738 C CA . GLY A 1 91 ? 0.492 -11.909 -3.034 1.00 96.25 91 GLY A CA 1
ATOM 739 C C . GLY A 1 91 ? 0.281 -10.583 -2.322 1.00 96.25 91 GLY A C 1
ATOM 740 O O . GLY A 1 91 ? 0.789 -9.579 -2.794 1.00 96.25 91 GLY A O 1
ATOM 741 N N . VAL A 1 92 ? -0.444 -10.585 -1.202 1.00 95.69 92 VAL A N 1
ATOM 742 C CA . VAL A 1 92 ? -0.542 -9.449 -0.281 1.00 95.69 92 VAL A CA 1
ATOM 743 C C . VAL A 1 92 ? -0.439 -9.922 1.167 1.00 95.69 92 VAL A C 1
ATOM 745 O O . VAL A 1 92 ? -0.823 -11.047 1.501 1.00 95.69 92 VAL A O 1
ATOM 748 N N . CYS A 1 93 ? 0.045 -9.058 2.054 1.00 95.38 93 CYS A N 1
ATOM 749 C CA . CYS A 1 93 ? -0.130 -9.241 3.485 1.00 95.38 93 CYS A CA 1
ATOM 750 C C . CYS A 1 93 ? -1.615 -9.109 3.843 1.00 95.38 93 CYS A C 1
ATOM 752 O O . CYS A 1 93 ? -2.292 -8.161 3.446 1.00 95.38 93 CYS A O 1
ATOM 754 N N . VAL A 1 94 ? -2.114 -10.038 4.653 1.00 92.38 94 VAL A N 1
ATOM 755 C CA . VAL A 1 94 ? -3.462 -9.971 5.212 1.00 92.38 94 VAL A CA 1
ATOM 756 C C . VAL A 1 94 ? -3.490 -8.846 6.247 1.00 92.38 94 VAL A C 1
ATOM 758 O O . VAL A 1 94 ? -2.761 -8.858 7.249 1.00 92.38 94 VAL A O 1
ATOM 761 N N . SER A 1 95 ? -4.303 -7.825 5.989 1.00 85.00 95 SER A N 1
ATOM 762 C CA . SER A 1 95 ? -4.509 -6.723 6.923 1.00 85.00 95 SER A CA 1
ATOM 763 C C . SER A 1 95 ? -5.289 -7.189 8.157 1.00 85.00 95 SER A C 1
ATOM 765 O O . SER A 1 95 ? -6.014 -8.182 8.127 1.00 85.00 95 SER A O 1
ATOM 767 N N . LYS A 1 96 ? -5.164 -6.467 9.282 1.00 84.31 96 LYS A N 1
ATOM 768 C CA . LYS A 1 96 ? -5.968 -6.772 10.488 1.00 84.31 96 LYS A CA 1
ATOM 769 C C . LYS A 1 96 ? -7.461 -6.487 10.254 1.00 84.31 96 LYS A C 1
ATOM 771 O O . LYS A 1 96 ? -8.328 -7.088 10.895 1.00 84.31 96 LYS A O 1
ATOM 776 N N . CYS A 1 97 ? -7.760 -5.585 9.325 1.00 86.81 97 CYS A N 1
ATOM 777 C CA . CYS A 1 97 ? -9.101 -5.175 8.935 1.00 86.81 97 CYS A CA 1
ATOM 778 C C . CYS A 1 97 ? -9.167 -4.963 7.416 1.00 86.81 97 CYS A C 1
ATOM 780 O O . CYS A 1 97 ? -8.190 -4.519 6.809 1.00 86.81 97 CYS A O 1
ATOM 782 N N . GLU A 1 98 ? -10.279 -5.351 6.796 1.00 82.44 98 GLU A N 1
ATOM 783 C CA . GLU A 1 98 ? -10.430 -5.344 5.329 1.00 82.44 98 GLU A CA 1
ATOM 784 C C . GLU A 1 98 ? -11.230 -4.134 4.848 1.00 82.44 98 GLU A C 1
ATOM 786 O O . GLU A 1 98 ? -10.940 -3.584 3.787 1.00 82.44 98 GLU A O 1
ATOM 791 N N . ASN A 1 99 ? -12.210 -3.699 5.641 1.00 88.19 99 ASN A N 1
ATOM 792 C CA . ASN A 1 99 ? -13.112 -2.614 5.276 1.00 88.19 99 ASN A CA 1
ATOM 793 C C . ASN A 1 99 ? -12.779 -1.365 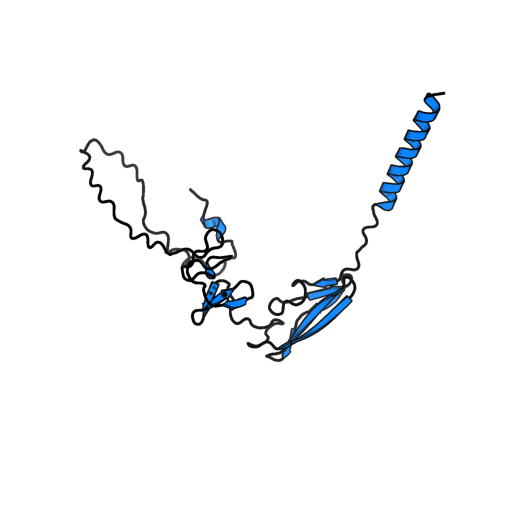6.093 1.00 88.19 99 ASN A C 1
ATOM 795 O O . ASN A 1 99 ? -12.704 -1.436 7.317 1.00 88.19 99 ASN A O 1
ATOM 799 N N . ILE A 1 100 ? -12.606 -0.217 5.432 1.00 88.81 100 ILE A N 1
ATOM 800 C CA . ILE A 1 100 ? -12.402 1.067 6.120 1.00 88.81 100 ILE A CA 1
ATOM 801 C C . ILE A 1 100 ? -13.603 1.350 7.032 1.00 88.81 100 ILE A C 1
ATOM 803 O O . ILE A 1 100 ? -14.750 1.119 6.648 1.00 88.81 100 ILE A O 1
ATOM 807 N N . GLY A 1 101 ? -13.328 1.784 8.263 1.00 89.44 101 GLY A N 1
ATOM 808 C CA . GLY A 1 101 ? -14.335 1.979 9.308 1.00 89.44 101 GLY A CA 1
ATOM 809 C C . GLY A 1 101 ? -14.812 0.693 9.997 1.00 89.44 101 GLY A C 1
ATOM 810 O O . GLY A 1 101 ? -15.610 0.769 10.927 1.00 89.44 101 GLY A O 1
ATOM 811 N N . GLU A 1 102 ? -14.328 -0.493 9.600 1.00 91.75 102 GLU A N 1
ATOM 812 C CA . GLU A 1 102 ? -14.630 -1.747 10.301 1.00 91.75 102 GLU A CA 1
ATOM 813 C C . GLU A 1 102 ? -14.178 -1.665 11.762 1.00 91.75 102 GLU A C 1
ATOM 815 O O . GLU A 1 102 ? -13.007 -1.409 12.046 1.00 91.75 102 GLU A O 1
ATOM 820 N N . ILE A 1 103 ? -15.100 -1.920 12.693 1.00 89.50 103 ILE A N 1
ATOM 821 C CA . ILE A 1 103 ? -14.806 -1.897 14.125 1.00 89.50 103 ILE A CA 1
ATOM 822 C C . ILE A 1 103 ? -14.418 -3.304 14.592 1.00 89.50 103 ILE A C 1
ATOM 824 O O . ILE A 1 103 ? -15.231 -4.228 14.542 1.00 89.50 103 ILE A O 1
ATOM 828 N N . LYS A 1 104 ? -13.192 -3.464 15.105 1.00 89.44 104 LYS A N 1
ATOM 829 C CA . LYS A 1 104 ? -12.720 -4.683 15.786 1.00 89.44 104 LYS A CA 1
ATOM 830 C C . LYS A 1 104 ? -12.069 -4.324 17.111 1.00 89.44 104 LYS A C 1
ATOM 832 O O . LYS A 1 104 ? -11.207 -3.455 17.164 1.00 89.44 104 LYS A O 1
ATOM 837 N N . GLU A 1 105 ? -12.465 -5.014 18.180 1.00 89.62 105 GLU A N 1
ATOM 838 C CA . GLU A 1 105 ? -11.874 -4.846 19.520 1.00 89.62 105 GLU A CA 1
ATOM 839 C C . GLU A 1 105 ? -11.877 -3.381 20.016 1.00 89.62 105 GLU A C 1
ATOM 841 O O . GLU A 1 105 ? -10.923 -2.918 20.640 1.00 89.62 105 GLU A O 1
ATOM 846 N N . GLY A 1 106 ? -12.933 -2.617 19.702 1.00 85.88 106 GLY A N 1
ATOM 847 C CA . GLY A 1 106 ? -13.054 -1.197 20.077 1.00 85.88 106 GLY A CA 1
ATOM 848 C C . GLY A 1 106 ? -12.171 -0.230 19.270 1.00 85.88 106 GLY A C 1
ATOM 849 O O . GLY A 1 106 ? -12.140 0.967 19.556 1.00 85.88 106 GLY A O 1
ATOM 850 N N . LYS A 1 107 ? -11.466 -0.731 18.254 1.00 93.12 107 LYS A N 1
ATOM 851 C CA . LYS A 1 107 ? -10.674 0.037 17.286 1.00 93.12 107 LYS A CA 1
ATOM 852 C C . LYS A 1 107 ? -11.382 0.068 15.936 1.00 93.12 107 LYS A C 1
ATOM 854 O O . LYS A 1 107 ? -12.145 -0.849 15.645 1.00 93.12 107 LYS A O 1
ATOM 859 N N . TYR A 1 108 ? -11.102 1.071 15.113 1.00 92.69 108 TYR A N 1
ATOM 860 C CA . TYR A 1 108 ? -11.594 1.160 13.737 1.00 92.69 108 TYR A CA 1
ATOM 861 C C . TYR A 1 108 ? -10.479 0.856 12.736 1.00 92.69 108 TYR A C 1
ATOM 863 O O . TYR A 1 108 ? -9.291 1.008 13.037 1.00 92.69 108 TYR A O 1
ATOM 871 N N . CYS A 1 109 ? -10.865 0.418 11.543 1.00 92.25 109 CYS A N 1
ATOM 872 C CA . CYS A 1 109 ? -9.961 0.271 10.415 1.00 92.25 109 CYS A CA 1
ATOM 873 C C . CYS A 1 109 ? -9.719 1.617 9.736 1.00 92.25 109 CYS A C 1
ATOM 875 O O . CYS A 1 109 ? -10.637 2.176 9.135 1.00 92.25 109 CYS A O 1
ATOM 877 N N . ASP A 1 110 ? -8.497 2.125 9.822 1.00 91.25 110 ASP A N 1
ATOM 878 C CA . ASP A 1 110 ? -8.107 3.355 9.135 1.00 91.25 110 ASP A CA 1
ATOM 879 C C . ASP A 1 110 ? -7.740 3.077 7.663 1.00 91.25 110 ASP A C 1
ATOM 881 O O . ASP A 1 110 ? -7.569 1.928 7.249 1.00 91.25 110 ASP A O 1
ATOM 885 N N . ASN A 1 111 ? -7.578 4.138 6.877 1.00 86.62 111 ASN A N 1
ATOM 886 C CA . ASN A 1 111 ? -7.187 4.153 5.468 1.00 86.62 111 ASN A CA 1
ATOM 887 C C . ASN A 1 111 ? -5.887 3.377 5.185 1.00 86.62 111 ASN A C 1
ATOM 889 O O . ASN A 1 111 ? -5.677 2.913 4.068 1.00 86.62 111 ASN A O 1
ATOM 893 N N . ASP A 1 112 ? -5.030 3.180 6.194 1.00 83.69 112 ASP A N 1
ATOM 894 C CA . ASP A 1 112 ? -3.810 2.367 6.112 1.00 83.69 112 ASP A CA 1
ATOM 895 C C . ASP A 1 112 ? -4.027 0.868 6.413 1.00 83.69 112 ASP A C 1
ATOM 897 O O . ASP A 1 112 ? -3.057 0.128 6.607 1.00 83.69 112 ASP A O 1
ATOM 901 N N . LYS A 1 113 ? -5.290 0.417 6.475 1.00 85.12 113 LYS A N 1
ATOM 902 C CA . LYS A 1 113 ? -5.720 -0.953 6.810 1.00 85.12 113 LYS A CA 1
ATOM 903 C C . LYS A 1 113 ? -5.193 -1.455 8.162 1.00 85.12 113 LYS A C 1
ATOM 905 O O . LYS A 1 113 ? -5.004 -2.663 8.374 1.00 85.12 113 LYS A O 1
ATOM 910 N N . LYS A 1 114 ? -4.947 -0.540 9.105 1.00 86.75 114 LYS A N 1
ATOM 911 C CA . LYS A 1 114 ? -4.578 -0.862 10.488 1.00 86.75 114 LYS A CA 1
ATOM 912 C C . LYS A 1 114 ? -5.700 -0.494 11.441 1.00 86.75 114 LYS A C 1
ATOM 914 O O . LYS A 1 114 ? -6.414 0.486 11.264 1.00 86.75 114 LYS A O 1
ATOM 919 N N . LEU A 1 115 ? -5.797 -1.278 12.509 1.00 90.44 115 LEU A N 1
ATOM 920 C CA . LEU A 1 115 ? -6.699 -0.991 13.613 1.00 90.44 115 LEU A CA 1
ATOM 921 C C . LEU A 1 115 ? -6.131 0.145 14.470 1.00 90.44 115 LEU A C 1
ATOM 923 O O . LEU A 1 115 ? -5.082 -0.025 15.103 1.00 90.44 115 LEU A O 1
ATOM 927 N N . LYS A 1 116 ? -6.841 1.273 14.524 1.00 94.31 116 LYS A N 1
ATOM 928 C CA . LYS A 1 116 ? -6.517 2.439 15.356 1.00 94.31 116 LYS A CA 1
ATOM 929 C C . LYS A 1 116 ? -7.622 2.699 16.372 1.00 94.31 116 LYS A C 1
ATOM 931 O O . LYS A 1 116 ? -8.778 2.345 16.170 1.00 94.31 116 LYS A O 1
ATOM 936 N N . SER A 1 117 ? -7.253 3.277 17.508 1.00 96.44 117 SER A N 1
ATOM 937 C CA . SER A 1 117 ? -8.238 3.688 18.508 1.00 96.44 117 SER A CA 1
ATOM 938 C C . SER A 1 117 ? -8.969 4.936 18.033 1.00 96.44 117 SER A C 1
ATOM 940 O O . SER A 1 117 ? -8.341 5.828 17.460 1.00 96.44 117 SER A O 1
ATOM 942 N N . HIS A 1 118 ? -10.268 5.002 18.312 1.00 96.25 118 HIS A N 1
ATOM 943 C CA . HIS A 1 118 ? -11.054 6.214 18.123 1.00 96.25 118 HIS A CA 1
ATOM 944 C C . HIS A 1 118 ? -10.475 7.374 18.953 1.00 96.25 118 HIS A C 1
ATOM 946 O O . HIS A 1 118 ? -9.845 7.169 19.995 1.00 96.25 118 HIS A O 1
ATOM 952 N N . LYS A 1 119 ? -10.684 8.591 18.466 1.00 96.56 119 LYS A N 1
ATOM 953 C CA . LYS A 1 119 ? -10.277 9.860 19.055 1.00 96.56 119 LYS A CA 1
ATOM 954 C C . LYS A 1 119 ? -11.454 10.457 19.810 1.00 96.56 119 LYS A C 1
ATOM 956 O O . LYS A 1 119 ? -12.586 10.457 19.326 1.00 96.56 119 LYS A O 1
ATOM 961 N N . GLU A 1 120 ? -11.160 10.969 20.993 1.00 96.31 120 GLU A N 1
ATOM 962 C CA . GLU A 1 120 ? -12.133 11.670 21.824 1.00 96.31 120 GLU A CA 1
ATOM 963 C C . GLU A 1 120 ? -12.550 13.005 21.189 1.00 96.31 120 GLU A C 1
ATOM 965 O O . GLU A 1 120 ? -11.877 13.531 20.292 1.00 96.31 120 GLU A O 1
ATOM 970 N N . THR A 1 121 ? -13.641 13.580 21.693 1.00 96.19 121 THR A N 1
ATOM 971 C CA . THR A 1 121 ? -14.101 14.928 21.341 1.00 96.19 121 THR A CA 1
ATOM 972 C C . THR A 1 121 ? -12.958 15.946 21.402 1.00 96.19 121 THR A C 1
ATOM 974 O O . THR A 1 121 ? -12.156 15.958 22.337 1.00 96.19 121 THR A O 1
ATOM 977 N N . GLY A 1 122 ? -12.880 16.818 20.397 1.00 95.19 122 GLY A N 1
ATOM 978 C CA . GLY A 1 122 ? -11.822 17.821 20.275 1.00 95.19 122 GLY A CA 1
ATOM 979 C C . GLY A 1 122 ? -10.521 17.298 19.654 1.00 95.19 122 GLY A C 1
ATOM 980 O O . GLY A 1 122 ? -9.635 18.096 19.349 1.00 95.19 122 GLY A O 1
ATOM 981 N N . GLY A 1 123 ? -10.390 15.985 19.430 1.00 96.88 123 GLY A N 1
ATOM 982 C CA . GLY A 1 123 ? -9.264 15.407 18.698 1.00 96.88 123 GLY A CA 1
ATOM 983 C C . GLY A 1 123 ? -9.279 15.782 17.213 1.00 96.88 123 GLY A C 1
ATOM 984 O O . GLY A 1 123 ? -10.341 15.866 16.608 1.00 96.88 123 GLY A O 1
ATOM 985 N N . PHE A 1 124 ? -8.103 15.981 16.609 1.00 97.06 124 PHE A N 1
ATOM 986 C CA . PHE A 1 124 ? -7.989 16.205 15.162 1.00 97.06 124 PHE A CA 1
ATOM 987 C C . PHE A 1 124 ? -8.358 14.950 14.382 1.00 97.06 124 PHE A C 1
ATOM 989 O O . PHE A 1 124 ? -7.838 13.885 14.701 1.00 97.06 124 PHE A O 1
ATOM 996 N N . CYS A 1 125 ? -9.162 15.069 13.336 1.00 96.38 125 CYS A N 1
ATOM 997 C CA . CYS A 1 125 ? -9.606 13.959 12.494 1.00 96.38 125 CYS A CA 1
ATOM 998 C C . CYS A 1 125 ? -9.577 14.348 11.012 1.00 96.38 125 CYS A C 1
ATOM 1000 O O . CYS A 1 125 ? -9.643 15.529 10.671 1.00 96.38 125 CYS A O 1
ATOM 1002 N N . GLU A 1 126 ? -9.484 13.352 10.138 1.00 95.81 126 GLU A N 1
ATOM 1003 C CA . GLU A 1 126 ? -9.628 13.492 8.686 1.00 95.81 126 GLU A CA 1
ATOM 1004 C C . GLU A 1 126 ? -10.962 12.905 8.200 1.00 95.81 126 GLU A C 1
ATOM 1006 O O . GLU A 1 126 ? -11.492 13.347 7.183 1.00 95.81 126 GLU A O 1
ATOM 1011 N N . ASN A 1 127 ? -11.525 11.935 8.929 1.00 93.19 127 ASN A N 1
ATOM 1012 C CA . ASN A 1 127 ? -12.829 11.341 8.640 1.00 93.19 127 ASN A CA 1
ATOM 1013 C C . ASN A 1 127 ? -13.611 10.941 9.906 1.00 93.19 127 ASN A C 1
ATOM 1015 O O . ASN A 1 127 ? -13.075 10.889 11.014 1.00 93.19 127 ASN A O 1
ATOM 1019 N N . ASP A 1 128 ? -14.897 10.640 9.718 1.00 94.50 128 ASP A N 1
ATOM 1020 C CA . ASP A 1 128 ? -15.853 10.334 10.788 1.00 94.50 128 ASP A CA 1
ATOM 1021 C C . ASP A 1 128 ? -15.504 9.076 11.595 1.00 94.50 128 ASP A C 1
ATOM 1023 O O . ASP A 1 128 ? -15.772 9.029 12.796 1.00 94.50 128 ASP A O 1
ATOM 1027 N N . PHE A 1 129 ? -14.871 8.073 10.976 1.00 95.50 129 PHE A N 1
ATOM 1028 C CA . PHE A 1 129 ? -14.513 6.817 11.648 1.00 95.50 129 PHE A CA 1
ATOM 1029 C C . PHE A 1 129 ? -13.421 7.007 12.697 1.00 95.50 129 PHE A C 1
ATOM 1031 O O . PHE A 1 129 ? -13.266 6.179 13.592 1.00 95.50 129 PHE A O 1
ATOM 1038 N N . GLU A 1 130 ? -12.669 8.103 12.612 1.00 95.88 130 GLU A N 1
ATOM 1039 C CA . GLU A 1 130 ? -11.630 8.397 13.584 1.00 95.88 130 GLU A CA 1
ATOM 1040 C C . GLU A 1 130 ? -12.188 8.841 14.925 1.00 95.88 130 GLU A C 1
ATOM 1042 O O . GLU A 1 130 ? -11.461 8.770 15.909 1.00 95.88 130 GLU A O 1
ATOM 1047 N N . CYS A 1 131 ? -13.433 9.306 14.987 1.00 95.88 131 CYS A N 1
ATOM 1048 C CA . CYS A 1 131 ? -14.010 9.928 16.170 1.00 95.88 131 CYS A CA 1
ATOM 1049 C C . CYS A 1 131 ? -14.888 8.949 16.951 1.00 95.88 131 CYS A C 1
ATOM 1051 O O . CYS A 1 131 ? -15.671 8.209 16.364 1.00 95.88 131 CYS A O 1
ATOM 1053 N N . VAL A 1 132 ? -14.827 8.991 18.288 1.00 95.12 132 VAL A N 1
ATOM 1054 C CA . VAL A 1 132 ? -15.729 8.208 19.161 1.00 95.12 132 VAL A CA 1
ATOM 1055 C C . VAL A 1 132 ? -17.196 8.558 18.885 1.00 95.12 132 VAL A C 1
ATOM 1057 O O . VAL A 1 132 ? -18.059 7.686 18.917 1.00 95.12 132 VAL A O 1
ATOM 1060 N N . SER A 1 133 ? -17.470 9.823 18.561 1.00 93.81 133 SER A N 1
ATOM 1061 C CA . SER A 1 133 ? -18.796 10.313 18.178 1.00 93.81 133 SER A CA 1
ATOM 1062 C C . SER A 1 133 ? -19.254 9.874 16.786 1.00 93.81 133 SER A C 1
ATOM 1064 O O . SER A 1 133 ? -20.423 10.044 16.451 1.00 93.81 133 SER A O 1
ATOM 1066 N N . GLY A 1 134 ? -18.351 9.353 15.950 1.00 93.31 134 GLY A N 1
ATOM 1067 C CA . GLY A 1 134 ? -18.629 9.102 14.538 1.00 93.31 134 GLY A CA 1
ATOM 1068 C C . GLY A 1 134 ? -18.849 10.380 13.724 1.00 93.31 134 GLY A C 1
ATOM 1069 O O . GLY A 1 134 ? -19.540 10.335 12.713 1.00 93.31 134 GLY A O 1
ATOM 1070 N N . THR A 1 135 ? -18.362 11.538 14.187 1.00 94.62 135 THR A N 1
ATOM 1071 C CA . THR A 1 135 ? -18.499 12.820 13.478 1.00 94.62 135 THR A CA 1
ATOM 1072 C C . THR A 1 135 ? -17.202 13.617 13.538 1.00 94.62 135 THR A C 1
ATOM 1074 O O . THR A 1 135 ? -16.765 14.051 14.607 1.00 94.62 135 THR A O 1
ATOM 1077 N N . CYS A 1 136 ? -16.625 13.865 12.369 1.00 96.19 136 CYS A N 1
ATOM 1078 C CA . CYS A 1 136 ? -15.480 14.723 12.139 1.00 96.19 136 CYS A CA 1
ATOM 1079 C C . CYS A 1 136 ? -15.932 15.996 11.418 1.00 96.19 136 CYS A C 1
ATOM 1081 O O . CYS A 1 136 ? -16.246 15.989 10.230 1.00 96.19 136 CYS A O 1
ATOM 1083 N N . SER A 1 137 ? -15.952 17.123 12.127 1.00 95.62 137 SER A N 1
ATOM 1084 C CA . SER A 1 137 ? -16.374 18.408 11.570 1.00 95.62 137 SER A CA 1
ATOM 1085 C C . SER A 1 137 ? -15.240 19.414 11.644 1.00 95.62 137 SER A C 1
ATOM 1087 O O . SER A 1 137 ? -14.637 19.621 12.694 1.00 95.62 137 SER A O 1
ATOM 1089 N N . SER A 1 138 ? -14.932 20.054 10.514 1.00 95.94 138 SER A N 1
ATOM 1090 C CA . SER A 1 138 ? -13.823 21.017 10.410 1.00 95.94 138 SER A CA 1
ATOM 1091 C C . SER A 1 138 ? -12.471 20.449 10.874 1.00 95.94 138 SER A C 1
ATOM 1093 O O . SER A 1 138 ? -11.645 21.167 11.435 1.00 95.94 138 SER A O 1
ATOM 1095 N N . GLY A 1 139 ? -12.256 19.148 10.651 1.00 96.50 139 GLY A N 1
ATOM 1096 C CA . GLY A 1 139 ? -11.042 18.437 11.053 1.00 96.50 139 GLY A CA 1
ATOM 1097 C C . GLY A 1 139 ? -10.931 18.166 12.556 1.00 96.50 139 GLY A C 1
ATOM 1098 O O . GLY A 1 139 ? -9.835 17.883 13.037 1.00 96.50 139 GLY A O 1
ATOM 1099 N N . ILE A 1 140 ? -12.032 18.279 13.305 1.00 97.56 140 ILE A N 1
ATOM 1100 C CA . ILE A 1 140 ? -12.103 18.042 14.749 1.00 97.56 140 ILE A CA 1
ATOM 1101 C C . ILE A 1 140 ? -13.268 17.095 15.066 1.00 97.56 140 ILE A C 1
ATOM 1103 O O . ILE A 1 140 ? -14.359 17.222 14.509 1.00 97.56 140 ILE A O 1
ATOM 1107 N N . CYS A 1 141 ? -13.056 16.157 15.987 1.00 97.44 141 CYS A N 1
ATOM 1108 C CA . CYS A 1 141 ? -14.102 15.267 16.472 1.00 97.44 141 CYS A CA 1
ATOM 1109 C C . CYS A 1 141 ? -15.153 16.052 17.257 1.00 97.44 141 CYS A C 1
ATOM 1111 O O . CYS A 1 141 ? -14.848 16.639 18.300 1.00 97.44 141 CYS A O 1
ATOM 1113 N N . GLY A 1 142 ? -16.380 16.070 16.737 1.00 94.25 142 GLY A N 1
ATOM 1114 C CA . GLY A 1 142 ? -17.517 16.753 17.351 1.00 94.25 142 GLY A CA 1
ATOM 1115 C C . GLY A 1 142 ? -18.160 15.924 18.458 1.00 94.25 142 GLY A C 1
ATOM 1116 O O . GLY A 1 142 ? -17.913 14.725 18.570 1.00 94.25 142 GLY A O 1
ATOM 1117 N N . GLU A 1 143 ? -19.009 16.553 19.264 1.00 89.25 143 GLU A N 1
ATOM 1118 C CA . GLU A 1 143 ? -19.909 15.828 20.161 1.00 89.25 143 GLU A CA 1
ATOM 1119 C C . GLU A 1 143 ? -21.100 15.297 19.364 1.00 89.25 143 GLU A C 1
ATOM 1121 O O . GLU A 1 143 ? -21.586 15.958 18.443 1.00 89.25 143 GLU A O 1
ATOM 1126 N N . VAL A 1 144 ? -21.585 14.108 19.731 1.00 80.62 144 VAL A N 1
ATOM 1127 C CA . VAL A 1 144 ? -22.925 13.696 19.316 1.00 80.62 144 VAL A CA 1
ATOM 1128 C C . VAL A 1 144 ? -23.870 14.622 20.062 1.00 80.62 144 VAL A C 1
ATOM 1130 O O . VAL A 1 144 ? -24.094 14.445 21.258 1.00 80.62 144 VAL A O 1
ATOM 1133 N N . ILE A 1 145 ? -24.393 15.638 19.377 1.00 71.69 145 ILE A N 1
ATOM 1134 C CA . ILE A 1 145 ? -25.609 16.280 19.852 1.00 71.69 145 ILE A CA 1
ATOM 1135 C C . ILE A 1 145 ? -26.656 15.188 19.687 1.00 71.69 145 ILE A C 1
ATOM 1137 O O . ILE A 1 145 ? -27.112 14.903 18.579 1.00 71.69 145 ILE A O 1
ATOM 1141 N N . GLU A 1 146 ? -26.942 14.471 20.773 1.00 67.00 146 GLU A N 1
ATOM 1142 C CA . GLU A 1 146 ? -28.199 13.758 20.880 1.00 67.00 146 GLU A CA 1
ATOM 1143 C C . GLU A 1 146 ? -29.255 14.851 20.754 1.00 67.00 146 GLU A C 1
ATOM 1145 O O . GLU A 1 146 ? -29.610 15.502 21.735 1.00 67.00 146 GLU A O 1
ATOM 1150 N N . ASP A 1 147 ? -29.696 15.114 19.523 1.00 59.62 147 ASP A N 1
ATOM 1151 C CA . ASP A 1 147 ? -30.942 15.807 19.263 1.00 59.62 147 ASP A CA 1
ATOM 1152 C C . ASP A 1 147 ? -32.021 14.884 19.833 1.00 59.62 147 ASP A C 1
ATOM 1154 O O . ASP A 1 147 ? -32.644 14.072 19.144 1.00 59.62 147 ASP A O 1
ATOM 1158 N N . ILE A 1 148 ? -32.182 14.955 21.154 1.00 61.94 148 ILE A N 1
ATOM 1159 C CA . ILE A 1 148 ? -33.413 14.616 21.830 1.00 61.94 148 ILE A CA 1
ATOM 1160 C C . ILE A 1 148 ? -34.409 15.511 21.117 1.00 61.94 148 ILE A C 1
ATOM 1162 O O . ILE A 1 148 ? -34.392 16.728 21.296 1.00 61.94 148 ILE A O 1
ATOM 1166 N N . GLY A 1 149 ? -35.186 14.909 20.219 1.00 57.66 149 GLY A N 1
ATOM 1167 C CA . GLY A 1 149 ? -36.328 15.554 19.610 1.00 57.66 149 GLY A CA 1
ATOM 1168 C C . GLY A 1 149 ? -37.224 16.012 20.743 1.00 57.66 149 GLY A C 1
ATOM 1169 O O . GLY A 1 149 ? -38.027 15.241 21.261 1.00 57.66 149 GLY A O 1
ATOM 1170 N N . GLU A 1 150 ? -37.036 17.256 21.163 1.00 60.06 150 GLU A N 1
ATOM 1171 C CA . GLU A 1 150 ? -38.044 17.999 21.873 1.00 60.06 150 GLU A CA 1
ATOM 1172 C C . GLU A 1 150 ? -39.175 18.115 20.851 1.00 60.06 150 GLU A C 1
ATOM 1174 O O . GLU A 1 150 ? -39.106 18.880 19.887 1.00 60.06 150 GLU A O 1
ATOM 1179 N N . GLU A 1 151 ? -40.154 17.215 20.974 1.00 57.56 151 GLU A N 1
ATOM 1180 C CA . GLU A 1 151 ? -41.460 17.368 20.355 1.00 57.56 151 GLU A CA 1
ATOM 1181 C C . GLU A 1 151 ? -41.940 18.771 20.717 1.00 57.56 151 GLU A C 1
ATOM 1183 O O . GLU A 1 151 ? -42.414 19.018 21.826 1.00 57.56 151 GLU A O 1
ATOM 1188 N N . ILE A 1 152 ? -41.797 19.710 19.784 1.00 56.66 152 ILE A N 1
ATOM 1189 C CA . ILE A 1 152 ? -42.486 20.987 19.862 1.00 56.66 152 ILE A CA 1
ATOM 1190 C C . ILE A 1 152 ? -43.965 20.645 19.693 1.00 56.66 152 ILE A C 1
ATOM 1192 O O . ILE A 1 152 ? -44.487 20.519 18.585 1.00 56.66 152 ILE A O 1
ATOM 1196 N N . SER A 1 153 ? -44.631 20.419 20.823 1.00 56.66 153 SER A N 1
ATOM 1197 C CA . SER A 1 153 ? -46.074 20.295 20.933 1.00 56.66 153 SER A CA 1
ATOM 1198 C C . SER A 1 153 ? -46.708 21.672 20.727 1.00 56.66 153 SER A C 1
ATOM 1200 O O . SER A 1 153 ? -47.224 22.276 21.666 1.00 56.66 153 SER A O 1
ATOM 1202 N N . GLU A 1 154 ? -46.685 22.193 19.506 1.00 57.66 154 GLU A N 1
ATOM 1203 C CA . GLU A 1 154 ? -47.571 23.291 19.125 1.00 57.66 154 GLU A CA 1
ATOM 1204 C C . GLU A 1 154 ? -48.846 22.688 18.536 1.00 57.66 154 GLU A C 1
ATOM 1206 O O . GLU A 1 154 ? -48.993 22.435 17.342 1.00 57.66 154 GLU A O 1
ATOM 1211 N N . THR A 1 155 ? -49.781 22.396 19.441 1.00 50.44 155 THR A N 1
ATOM 1212 C CA . THR A 1 155 ? -51.188 22.188 19.102 1.00 50.44 155 THR A CA 1
ATOM 1213 C C . THR A 1 155 ? -51.813 23.556 18.854 1.00 50.44 155 THR A C 1
ATOM 1215 O O . THR A 1 155 ? -52.371 24.168 19.759 1.00 50.44 155 THR A O 1
ATOM 1218 N N . GLU A 1 156 ? -51.726 24.046 17.620 1.00 56.91 156 GLU A N 1
ATOM 1219 C CA . GLU A 1 156 ? -52.574 25.147 17.172 1.00 56.91 156 GLU A CA 1
ATOM 1220 C C . GLU A 1 156 ? -53.848 24.551 16.555 1.00 56.91 156 GLU A C 1
ATOM 1222 O O . GLU A 1 156 ? -53.840 23.906 15.505 1.00 56.91 156 GLU A O 1
ATOM 1227 N N . SER A 1 157 ? -54.961 24.686 17.274 1.00 52.19 157 SER A N 1
ATOM 1228 C CA . SER A 1 157 ? -56.290 24.287 16.821 1.00 52.19 157 SER A CA 1
ATOM 1229 C C . SER A 1 157 ? -56.743 25.192 15.673 1.00 52.19 157 SER A C 1
ATOM 1231 O O . SER A 1 157 ? -57.171 26.321 15.908 1.00 52.19 157 SER A O 1
ATOM 1233 N N . VAL A 1 158 ? -56.670 24.690 14.440 1.00 47.94 158 VAL A N 1
ATOM 1234 C CA . VAL A 1 158 ? -57.234 25.341 13.249 1.00 47.94 158 VAL A CA 1
ATOM 1235 C C . VAL A 1 158 ? -58.679 24.871 13.057 1.00 47.94 158 VAL A C 1
ATOM 1237 O O . VAL A 1 158 ? -58.952 23.672 12.980 1.00 47.94 158 VAL A O 1
ATOM 1240 N N . GLU A 1 159 ? -59.608 25.828 13.016 1.00 55.25 159 GLU A N 1
ATOM 1241 C CA . GLU A 1 159 ? -61.030 25.599 12.752 1.00 55.25 159 GLU A CA 1
ATOM 1242 C C . GLU A 1 159 ? -61.265 25.016 11.348 1.00 55.25 159 GLU A C 1
ATOM 1244 O O . GLU A 1 159 ? -60.617 25.373 10.366 1.00 55.25 159 GLU A O 1
ATOM 1249 N N . VAL A 1 160 ? -62.223 24.092 11.279 1.00 48.62 160 VAL A N 1
ATOM 1250 C CA . VAL A 1 160 ? -62.571 23.288 10.105 1.00 48.62 160 VAL A CA 1
ATOM 1251 C C . VAL A 1 160 ? -63.244 24.151 9.035 1.00 48.62 160 VAL A C 1
ATOM 1253 O O . VAL A 1 160 ? -64.404 24.535 9.174 1.00 48.62 160 VAL A O 1
ATOM 1256 N N . GLY A 1 161 ? -62.537 24.376 7.929 1.00 49.91 161 GLY A N 1
ATOM 1257 C CA . GLY A 1 161 ? -63.083 24.865 6.665 1.00 49.91 161 GLY A CA 1
ATOM 1258 C C . GLY A 1 161 ? -62.454 24.097 5.503 1.00 49.91 161 GLY A C 1
ATOM 1259 O O . GLY A 1 161 ? -61.249 24.169 5.319 1.00 49.91 161 GLY A O 1
ATOM 1260 N N . GLU A 1 162 ? -63.288 23.323 4.804 1.00 44.59 162 GLU A N 1
ATOM 1261 C CA . GLU A 1 162 ? -63.078 22.577 3.548 1.00 44.59 162 GLU A CA 1
ATOM 1262 C C . GLU A 1 162 ? -61.670 22.027 3.228 1.00 44.59 162 GLU A C 1
ATOM 1264 O O . GLU A 1 162 ? -60.725 22.715 2.858 1.00 44.59 162 GLU A O 1
ATOM 1269 N N . VAL A 1 163 ? -61.596 20.697 3.313 1.00 40.12 163 VAL A N 1
ATOM 1270 C CA . VAL A 1 163 ? -60.426 19.844 3.114 1.00 40.12 163 VAL A CA 1
ATOM 1271 C C . VAL A 1 163 ? -60.037 19.766 1.633 1.00 40.12 163 VAL A C 1
ATOM 1273 O O . VAL A 1 163 ? -60.672 19.052 0.858 1.00 40.12 163 VAL A O 1
ATOM 1276 N N . GLU A 1 164 ? -58.923 20.399 1.266 1.00 39.78 164 GLU A N 1
ATOM 1277 C CA . GLU A 1 164 ? -58.093 19.971 0.137 1.00 39.78 164 GLU A CA 1
ATOM 1278 C C . GLU A 1 164 ? -56.970 19.072 0.681 1.00 39.78 164 GLU A C 1
ATOM 1280 O O . GLU A 1 164 ? -56.110 19.502 1.451 1.00 39.78 164 GLU A O 1
ATOM 1285 N N . ILE A 1 165 ? -57.000 17.781 0.331 1.00 38.81 165 ILE A N 1
ATOM 1286 C CA . ILE A 1 165 ? -56.005 16.797 0.775 1.00 38.81 165 ILE A CA 1
ATOM 1287 C C . ILE A 1 165 ? -54.702 17.034 0.001 1.00 38.81 165 ILE A C 1
ATOM 1289 O O . ILE A 1 165 ? -54.430 16.376 -1.002 1.00 38.81 165 ILE A O 1
ATOM 1293 N N . VAL A 1 166 ? -53.862 17.945 0.487 1.00 41.38 166 VAL A N 1
ATOM 1294 C CA . VAL A 1 166 ? -52.443 17.977 0.123 1.00 41.38 166 VAL A CA 1
ATOM 1295 C C . VAL A 1 166 ? -51.707 17.074 1.107 1.00 41.38 166 VAL A C 1
ATOM 1297 O O . VAL A 1 166 ? -51.368 17.477 2.218 1.00 41.38 166 VAL A O 1
ATOM 1300 N N . ARG A 1 167 ? -51.462 15.822 0.703 1.00 40.22 167 ARG A N 1
ATOM 1301 C CA . ARG A 1 167 ? -50.500 14.940 1.379 1.00 40.22 167 ARG A CA 1
ATOM 1302 C C . ARG A 1 167 ? -49.104 15.564 1.277 1.00 40.22 167 ARG A C 1
ATOM 1304 O O . ARG A 1 167 ? -48.361 15.291 0.341 1.00 40.22 167 ARG A O 1
ATOM 1311 N N . LYS A 1 168 ? -48.735 16.394 2.250 1.00 44.44 168 LYS A N 1
ATOM 1312 C CA . LYS A 1 168 ? -47.340 16.530 2.668 1.00 44.44 168 LYS A CA 1
ATOM 1313 C C . LYS A 1 168 ? -47.062 15.383 3.630 1.00 44.44 168 LYS A C 1
ATOM 1315 O O . LYS A 1 168 ? -47.383 15.466 4.810 1.00 44.44 168 LYS A O 1
ATOM 1320 N N . GLU A 1 169 ? -46.510 14.293 3.110 1.00 43.34 169 GLU A N 1
ATOM 1321 C CA . GLU A 1 169 ? -45.939 13.247 3.954 1.00 43.34 169 GLU A CA 1
ATOM 1322 C C . GLU A 1 169 ? -44.616 13.759 4.526 1.00 43.34 169 GLU A C 1
ATOM 1324 O O . GLU A 1 169 ? -43.564 13.720 3.891 1.00 43.34 169 GLU A O 1
ATOM 1329 N N . GLY A 1 170 ? -44.709 14.305 5.737 1.00 40.66 170 GLY A N 1
ATOM 1330 C CA . GLY A 1 170 ? -43.591 14.385 6.659 1.00 40.66 170 GLY A CA 1
ATOM 1331 C C . GLY A 1 170 ? -43.279 12.998 7.226 1.00 40.66 170 GLY A C 1
ATOM 1332 O O . GLY A 1 170 ? -44.176 12.279 7.654 1.00 40.66 170 GLY A O 1
ATOM 1333 N N . GLY A 1 171 ? -41.990 12.664 7.190 1.00 51.31 171 GLY A N 1
ATOM 1334 C CA . GLY A 1 171 ? -41.257 11.797 8.114 1.00 51.31 171 GLY A CA 1
ATOM 1335 C C . GLY A 1 171 ? -41.921 10.529 8.648 1.00 51.31 171 GLY A C 1
ATOM 1336 O O . GLY A 1 171 ? -42.559 10.567 9.690 1.00 51.31 171 GLY A O 1
ATOM 1337 N N . LEU A 1 172 ? -41.593 9.381 8.050 1.00 45.50 172 LEU A N 1
ATOM 1338 C CA . LEU A 1 172 ? -41.350 8.116 8.758 1.00 45.50 172 LEU A CA 1
ATOM 1339 C C . LEU A 1 172 ? -40.725 7.122 7.760 1.00 45.50 172 LEU A C 1
ATOM 1341 O O . LEU A 1 172 ? -41.186 7.035 6.631 1.00 45.50 172 LEU A O 1
ATOM 1345 N N . PHE A 1 173 ? -39.696 6.369 8.163 1.00 44.00 173 PHE A N 1
ATOM 1346 C CA . PHE A 1 173 ? -38.966 5.353 7.368 1.00 44.00 173 PHE A CA 1
ATOM 1347 C C . PHE A 1 173 ? -37.976 5.827 6.284 1.00 44.00 173 PHE A C 1
ATOM 1349 O O . PHE A 1 173 ? -38.194 5.613 5.097 1.00 44.00 173 PHE A O 1
ATOM 1356 N N . ARG A 1 174 ? -36.771 6.275 6.672 1.00 47.22 174 ARG A N 1
ATOM 1357 C CA . ARG A 1 174 ? -35.561 6.097 5.829 1.00 47.22 174 ARG A CA 1
ATOM 1358 C C . ARG A 1 174 ? -34.287 5.813 6.641 1.00 47.22 174 ARG A C 1
ATOM 1360 O O . ARG A 1 174 ? -33.283 6.489 6.493 1.00 47.22 174 ARG A O 1
ATOM 1367 N N . LYS A 1 175 ? -34.298 4.771 7.479 1.00 41.78 175 LYS A N 1
ATOM 1368 C CA . LYS A 1 175 ? -33.062 4.067 7.907 1.00 41.78 175 LYS A CA 1
ATOM 1369 C C . LYS A 1 175 ? -33.206 2.539 7.928 1.00 41.78 175 LYS A C 1
ATOM 1371 O O . LYS A 1 175 ? -32.442 1.831 8.575 1.00 41.78 175 LYS A O 1
ATOM 1376 N N . THR A 1 176 ? -34.157 1.991 7.173 1.00 46.53 176 THR A N 1
ATOM 1377 C CA . THR A 1 176 ? -34.298 0.534 7.037 1.00 46.53 176 THR A CA 1
ATOM 1378 C C . THR A 1 176 ? -34.710 0.163 5.622 1.00 46.53 176 THR A C 1
ATOM 1380 O O . THR A 1 176 ? -35.763 -0.420 5.429 1.00 46.53 176 THR A O 1
ATOM 1383 N N . LEU A 1 177 ? -33.907 0.511 4.609 1.00 46.16 177 LEU A N 1
ATOM 1384 C CA . LEU A 1 177 ? -33.998 -0.171 3.310 1.00 46.16 177 LEU A CA 1
ATOM 1385 C C . LEU A 1 177 ? -32.730 -0.034 2.441 1.00 46.16 177 LEU A C 1
ATOM 1387 O O . LEU A 1 177 ? -32.818 0.242 1.257 1.00 46.16 177 LEU A O 1
ATOM 1391 N N . CYS A 1 178 ? -31.547 -0.298 3.004 1.00 42.75 178 CYS A N 1
ATOM 1392 C CA . CYS A 1 178 ? -30.354 -0.658 2.207 1.00 42.75 178 CYS A CA 1
ATOM 1393 C C . CYS A 1 178 ? -29.853 -2.073 2.535 1.00 42.75 178 CYS A C 1
ATOM 1395 O O . CYS A 1 178 ? -28.663 -2.356 2.462 1.00 42.75 178 CYS A O 1
ATOM 1397 N N . LYS A 1 179 ? -30.755 -2.982 2.935 1.00 41.72 179 LYS A N 1
ATOM 1398 C CA . LYS A 1 179 ? -30.381 -4.367 3.281 1.00 41.72 179 LYS A CA 1
ATOM 1399 C C . LYS A 1 179 ? -31.235 -5.458 2.632 1.00 41.72 179 LYS A C 1
ATOM 1401 O O . LYS A 1 179 ? -31.124 -6.611 3.026 1.00 41.72 179 LYS A O 1
ATOM 1406 N N . VAL A 1 180 ? -32.084 -5.123 1.653 1.00 48.81 180 VAL A N 1
ATOM 1407 C CA . VAL A 1 180 ? -33.003 -6.109 1.038 1.00 48.81 180 VAL A CA 1
ATOM 1408 C C . VAL A 1 180 ? -32.911 -6.180 -0.494 1.00 48.81 180 VAL A C 1
ATOM 1410 O O . VAL A 1 180 ? -33.497 -7.077 -1.088 1.00 48.81 180 VAL A O 1
ATOM 1413 N N . ILE A 1 181 ? -32.114 -5.339 -1.164 1.00 43.28 181 ILE A N 1
ATOM 1414 C CA . ILE A 1 181 ? -31.956 -5.430 -2.625 1.00 43.28 181 ILE A CA 1
ATOM 1415 C C . ILE A 1 181 ? -30.511 -5.801 -2.976 1.00 43.28 181 ILE A C 1
ATOM 1417 O O . ILE A 1 181 ? -29.659 -4.937 -3.112 1.00 43.28 181 ILE A O 1
ATOM 1421 N N . GLY A 1 182 ? -30.282 -7.110 -3.131 1.00 42.50 182 GLY A N 1
ATOM 1422 C CA . GLY A 1 182 ? -29.236 -7.693 -3.982 1.00 42.50 182 GLY A CA 1
ATOM 1423 C C . GLY A 1 182 ? -27.806 -7.764 -3.412 1.00 42.50 182 GLY A C 1
ATOM 1424 O O . GLY A 1 182 ? -27.202 -6.730 -3.164 1.00 42.50 182 GLY A O 1
ATOM 1425 N N . PRO A 1 183 ? -27.184 -8.956 -3.303 1.00 41.44 183 PRO A N 1
ATOM 1426 C CA . PRO A 1 183 ? -25.785 -9.099 -2.886 1.00 41.44 183 PRO A CA 1
ATOM 1427 C C . PRO A 1 183 ? -24.747 -8.740 -3.972 1.00 41.44 183 PRO A C 1
ATOM 1429 O O . PRO A 1 183 ? -23.575 -9.051 -3.807 1.00 41.44 183 PRO A O 1
ATOM 1432 N N . PHE A 1 184 ? -25.132 -8.096 -5.079 1.00 48.97 184 PHE A N 1
ATOM 1433 C CA . PHE A 1 184 ? -24.214 -7.768 -6.177 1.00 48.97 184 PHE A CA 1
ATOM 1434 C C . PHE A 1 184 ? -24.610 -6.457 -6.866 1.00 48.97 184 PHE A C 1
ATOM 1436 O O . PHE A 1 184 ? -25.410 -6.465 -7.798 1.00 48.97 184 PHE A O 1
ATOM 1443 N N . SER A 1 185 ? -24.059 -5.329 -6.415 1.00 41.88 185 SER A N 1
ATOM 1444 C CA . SER A 1 185 ? -24.049 -4.077 -7.185 1.00 41.88 185 SER A CA 1
ATOM 1445 C C . SER A 1 185 ? -23.002 -3.110 -6.621 1.00 41.88 185 SER A C 1
ATOM 1447 O O . SER A 1 185 ? -23.276 -2.364 -5.684 1.00 41.88 185 SER A O 1
ATOM 1449 N N . GLU A 1 186 ? -21.805 -3.105 -7.212 1.00 50.03 186 GLU A N 1
ATOM 1450 C CA . GLU A 1 186 ? -20.796 -2.046 -7.072 1.00 50.03 186 GLU A CA 1
ATOM 1451 C C . GLU A 1 186 ? -21.291 -0.757 -7.745 1.00 50.03 186 GLU A C 1
ATOM 1453 O O . GLU A 1 186 ? -20.930 -0.452 -8.880 1.00 50.03 186 GLU A O 1
ATOM 1458 N N . LYS A 1 187 ? -22.139 0.017 -7.067 1.00 41.28 187 LYS A N 1
ATOM 1459 C CA . LYS A 1 187 ? -22.346 1.426 -7.413 1.00 41.28 187 LYS A CA 1
ATOM 1460 C C . LYS A 1 187 ? -22.504 2.257 -6.148 1.00 41.28 187 LYS A C 1
ATOM 1462 O O . LYS A 1 187 ? -23.491 2.134 -5.437 1.00 41.28 187 LYS A O 1
ATOM 1467 N N . SER A 1 188 ? -21.456 3.043 -5.899 1.00 45.69 188 SER A N 1
ATOM 1468 C CA . SER A 1 188 ? -21.440 4.383 -5.305 1.00 45.69 188 SER A CA 1
ATOM 1469 C C . SER A 1 188 ? -22.603 4.747 -4.369 1.00 45.69 188 SER A C 1
ATOM 1471 O O . SER A 1 188 ? -23.726 4.991 -4.804 1.00 45.69 188 SER A O 1
ATOM 1473 N N . TYR A 1 189 ? -22.282 4.901 -3.082 1.00 48.03 189 TYR A N 1
ATOM 1474 C CA . TYR A 1 189 ? -23.163 5.463 -2.052 1.00 48.03 189 TYR A CA 1
ATOM 1475 C C . TYR A 1 189 ? -23.638 6.904 -2.350 1.00 48.03 189 TYR A C 1
ATOM 1477 O O . TYR A 1 189 ? -24.596 7.361 -1.726 1.00 48.03 189 TYR A O 1
ATOM 1485 N N . GLU A 1 190 ? -23.022 7.619 -3.300 1.00 46.66 190 GLU A N 1
ATOM 1486 C CA . GLU A 1 190 ? -23.341 9.030 -3.561 1.00 46.66 190 GLU A CA 1
ATOM 1487 C C . GLU A 1 190 ? -24.619 9.255 -4.387 1.00 46.66 190 GLU A C 1
ATOM 1489 O O . GLU A 1 190 ? -25.213 10.330 -4.310 1.00 46.66 190 GLU A O 1
ATOM 1494 N N . GLU A 1 191 ? -25.131 8.253 -5.109 1.00 46.59 191 GLU A N 1
ATOM 1495 C CA . GLU A 1 191 ? -26.389 8.411 -5.868 1.00 46.59 191 GLU A CA 1
ATOM 1496 C C . GLU A 1 191 ? -27.652 8.360 -4.983 1.00 46.59 191 GLU A C 1
ATOM 1498 O O . GLU A 1 191 ? -28.755 8.619 -5.459 1.00 46.59 191 GLU A O 1
ATOM 1503 N N . CYS A 1 192 ? -27.526 8.096 -3.677 1.00 43.59 192 CYS A N 1
ATOM 1504 C CA . CYS A 1 192 ? -28.669 8.111 -2.756 1.00 43.59 192 CYS A CA 1
ATOM 1505 C C . CYS A 1 192 ? -29.086 9.513 -2.269 1.00 43.59 192 CYS A C 1
ATOM 1507 O O . CYS A 1 192 ? -30.105 9.621 -1.585 1.00 43.59 192 CYS A O 1
ATOM 1509 N N . ILE A 1 193 ? -28.344 10.578 -2.597 1.00 46.72 193 ILE A N 1
ATOM 1510 C CA . ILE A 1 193 ? -28.575 11.915 -2.014 1.00 46.72 193 ILE A CA 1
ATOM 1511 C C . ILE A 1 193 ? -29.336 12.880 -2.944 1.00 46.72 193 ILE A C 1
ATOM 1513 O O . ILE A 1 193 ? -29.904 13.855 -2.461 1.00 46.72 193 ILE A O 1
ATOM 1517 N N . PHE A 1 194 ? -29.474 12.602 -4.243 1.00 42.69 194 PHE A N 1
ATOM 1518 C CA . PHE A 1 194 ? -30.089 13.558 -5.178 1.00 42.69 194 PHE A CA 1
ATOM 1519 C C . PHE A 1 194 ? -31.210 12.964 -6.028 1.00 42.69 194 PHE A C 1
ATOM 1521 O O . PHE A 1 194 ? -31.054 12.806 -7.231 1.00 42.69 194 PHE A O 1
ATOM 1528 N N . LEU A 1 195 ? -32.373 12.711 -5.426 1.00 36.12 195 LEU A N 1
ATOM 1529 C CA . LEU A 1 195 ? -33.656 12.765 -6.139 1.00 36.12 195 LEU A CA 1
ATOM 1530 C C . LEU A 1 195 ? -34.729 13.309 -5.183 1.00 36.12 195 LEU A C 1
ATOM 1532 O O . LEU A 1 195 ? -35.324 12.558 -4.406 1.00 36.12 195 LEU A O 1
ATOM 1536 N N . SER A 1 196 ? -34.904 14.633 -5.229 1.00 39.50 196 SER A N 1
ATOM 1537 C CA . SER A 1 196 ? -36.055 15.388 -4.713 1.00 39.50 196 SER A CA 1
ATOM 1538 C C . SER A 1 196 ? -37.063 15.624 -5.827 1.00 39.50 196 SER A C 1
ATOM 1540 O O . SER A 1 196 ? -36.596 16.084 -6.897 1.00 39.50 196 SER A O 1
#

pLDDT: mean 78.09, std 20.55, range [36.12, 98.5]

Foldseek 3Di:
DPPVVVVVVVVVVVVVVVVCVVPVPPPPLQQAWDWPCQFPQQADWIWIDTSNHTDDTWDAPDFFKIWDWGDPDRNDIDIDIDGAPCTDDPRHRDAPADDALDDDPQFGQHPSSHTDHADEFQDFAPALSNHPCSDQDPRTHHHPPPPPPPPPPPPDDDDDDDDDDPPPDDDDDDPPPPPPPDPDDPDDPVVVPDDD

Sequence (196 aa):
MGVVYCNFFVVLFLFLIVIFKLTGNLVNTEYSCFDSDGGRDYYVKGETKVRNVSKGIDFCTDDNRLKEYYCLSQTSWNHLYKECENGCKEGVCVSKCENIGEIKEGKYCDNDKKLKSHKETGGFCENDFECVSGTCSSGICGEVIEDIGEEISETESVEVGEVEIVRKEGGLFRKTLCKVIGPFSEKSYEECIFLS

Radius of gyration: 31.17 Å; chains: 1; bounding box: 79×69×69 Å